Protein 5O2X (pdb70)

Solvent-accessible surface area: 9951 Å² total

B-factor: mean 9.15, std 6.27, range [3.49, 61.47]

Foldseek 3Di:
DAWQWKAKLQAIWGEDDLCPQVPDPDRDQGFWWDANPNVLFFDWLVCLLPLCLQAHHPTAFRQFAAEHEAFIKMKTADDDAPDDFAWKKWKWKFFQVDFSNDRDLQPTFIATAAMWTAPDKFLQGHTPSNLCNVQNNMAMGGRHQQDAWGKIKMKIKTKGCQQLQDQRGIGIDIIIGIYTYDHDHDDDDGGHGSSPFDHRPDDQRNDDRRDPPDDHDTTGDDNPPPHYNGDDDHDDHRDHYDGGHGD

Organism: Hypocrea jecorina (strain QM6a) (NCBI:txid431241)

CATH classification: 2.70.50.70

InterPro domains:
  IPR000254 Cellulose-binding domain [PF00734] (311-339)
  IPR000254 Cellulose-binding domain [PS00562] (315-342)
  IPR000254 Cellulose-binding domain [PS51164] (307-343)
  IPR000254 Cellulose-binding domain [SM00236] (310-343)
  IPR005103 Auxiliary Activity family 9, catalytic domain [PF03443] (22-235)
  IPR005103 Auxiliary Activity family 9, catalytic domain [cd21175] (22-245)
  IPR035971 Cellulose-binding domain superfamily [SSF57180] (309-343)
  IPR049892 Auxiliary Activity family 9 [PTHR33353] (6-343)

Radius of gyration: 16.75 Å; Cα contacts (8 Å, |Δi|>4): 744; chains: 1; bounding box: 37×44×50 Å

Nearest PDB structures (foldseek):
  5o2x-assembly1_A  TM=1.004E+00  e=9.593E-56  Trichoderma reesei QM6a
  7a8v-assembly1_A  TM=9.692E-01  e=2.858E-34  Talaromyces verruculosus
  6ha5-assembly2_B  TM=9.662E-01  e=4.152E-33  Aspergillus fumigatus Af293
  7vfc-assembly1_A  TM=9.671E-01  e=9.375E-33  compost metagenome
  7ntl-assembly1_A  TM=9.635E-01  e=9.285E-31  Malbranchea cinnamomea

Secondary structure (DSSP, 8-state):
-EEEEEEETTEEEE---TTTGGGSSSPPP-SBPB---TTS--B-GGGTTSTHHHHSTT-B--SSBEEEETT-EEEEEEESSSP-----EEEEEEE-SS-TTT--GGG-EEEEEEEE-EEE-STT-EEHHHHHHHTTSEEEEE--TTBPSEEEEEEEEEEE-TTTTSTT--EEEEEEEEEEEE-S--B----EEGGGS--TT-TTTS---SSSS-----SSSPBPTTS-SSPPP-----SEE--PBP-

Sequence (247 aa):
GHIINDIVINNGVWYQQAYDPTTFPYESNPPIVVGWTAADLDNGFVSSPDDAYQNNPPDIICHKKNATNAKKGHASSVVKKAGDTILFQWVPVPWPHPGPIVDYLANCNGDCETVDKTTLEEFFKIDGVGLLLSSGGDPGTWASDVLISSNNNTWVVVVKKIPDNNLAPPGNYVLRHEIIALHSAGQANGAQNYPQCFNIAVSSGGSSGSSLQPSGVLGTDLYHATDPGVLINIYTSPLNYIIPPGPTVVSGLPTSVAQGSSAATTATASATVP

Structure (mmCIF, N/CA/C/O backbone):
data_5O2X
#
_entry.id   5O2X
#
_cell.length_a   42.820
_cell.length_b   61.550
_cell.length_c   47.780
_cell.angle_alpha   90.00
_cell.angle_beta   112.03
_cell.angle_gamma   90.00
#
_symmetry.space_group_name_H-M   'P 1 21 1'
#
loop_
_entity.id
_entity.type
_entity.pdbx_description
1 polymer 'Glycoside hydrolase family 61'
2 non-polymer 2-acetamido-2-deoxy-beta-D-glucopyranose
3 non-polymer alpha-D-mannopyranose
4 non-polymer 'COPPER (II) ION'
5 non-polymer 'SULFATE ION'
6 water water
#
loop_
_atom_site.group_PDB
_atom_site.id
_atom_site.type_symbol
_atom_site.label_atom_id
_atom_site.label_alt_id
_atom_site.label_comp_id
_atom_site.label_asym_id
_atom_site.label_entity_id
_atom_site.label_seq_id
_atom_site.pdbx_PDB_ins_code
_atom_site.Cartn_x
_atom_site.Cartn_y
_atom_site.Cartn_z
_atom_site.occupancy
_atom_site.B_iso_or_equiv
_atom_site.auth_seq_id
_atom_site.auth_comp_id
_atom_site.auth_asym_id
_atom_site.auth_atom_id
_atom_site.pdbx_PDB_model_num
ATOM 12 N N . GLY A 1 2 ? 29.344 -46.185 41.950 1.00 4.50 2 GLY A N 1
ATOM 13 C CA . GLY A 1 2 ? 28.369 -46.399 43.010 1.00 4.60 2 GLY A CA 1
ATOM 14 C C . GLY A 1 2 ? 29.076 -46.544 44.327 1.00 4.19 2 GLY A C 1
ATOM 15 O O . GLY A 1 2 ? 30.312 -46.471 44.383 1.00 4.94 2 GLY A O 1
ATOM 16 N N . HIS A 1 3 ? 28.291 -46.765 45.368 1.00 4.36 3 HIS A N 1
ATOM 17 C CA . HIS A 1 3 ? 28.839 -47.083 46.684 1.00 4.34 3 HIS A CA 1
ATOM 18 C C . HIS A 1 3 ? 27.828 -47.947 47.411 1.00 4.44 3 HIS A C 1
ATOM 19 O O . HIS A 1 3 ? 26.671 -48.014 47.017 1.00 4.71 3 HIS A O 1
ATOM 26 N N . ILE A 1 4 ? 28.259 -48.577 48.498 1.00 4.81 4 ILE A N 1
ATOM 27 C CA A ILE A 1 4 ? 27.337 -49.332 49.325 0.73 4.78 4 ILE A CA 1
ATOM 28 C CA B ILE A 1 4 ? 27.378 -49.357 49.361 0.27 4.86 4 ILE A CA 1
ATOM 29 C C . ILE A 1 4 ? 26.619 -48.415 50.296 1.00 5.07 4 ILE A C 1
ATOM 30 O O . ILE A 1 4 ? 27.219 -47.613 51.014 1.00 6.37 4 ILE A O 1
ATOM 39 N N . ASN A 1 5 ? 25.300 -48.550 50.339 1.00 4.80 5 ASN A N 1
ATOM 40 C CA . ASN A 1 5 ? 24.436 -47.775 51.229 1.00 5.50 5 ASN A CA 1
ATOM 41 C C . ASN A 1 5 ? 24.271 -48.443 52.584 1.00 4.77 5 ASN A C 1
ATOM 42 O O . ASN A 1 5 ? 24.127 -47.754 53.620 1.00 4.75 5 ASN A O 1
ATOM 47 N N . ASP A 1 6 ? 24.154 -49.778 52.591 1.00 4.59 6 ASP A N 1
ATOM 48 C CA . ASP A 1 6 ? 23.847 -50.555 53.777 1.00 4.51 6 ASP A CA 1
ATOM 49 C C . ASP A 1 6 ? 24.290 -51.969 53.537 1.00 4.51 6 ASP A C 1
ATOM 50 O O . ASP A 1 6 ? 24.443 -52.409 52.387 1.00 4.53 6 ASP A O 1
ATOM 55 N N . ILE A 1 7 ? 24.469 -52.688 54.653 1.00 4.44 7 ILE A N 1
ATOM 56 C CA . ILE A 1 7 ? 24.616 -54.161 54.601 1.00 4.52 7 ILE A CA 1
ATOM 57 C C . ILE A 1 7 ? 23.544 -54.759 55.497 1.00 4.59 7 ILE A C 1
ATOM 58 O O . ILE A 1 7 ? 23.117 -54.119 56.464 1.00 5.59 7 ILE A O 1
ATOM 63 N N . VAL A 1 8 ? 23.094 -55.958 55.146 1.00 4.78 8 VAL A N 1
ATOM 64 C CA . VAL A 1 8 ? 22.008 -56.615 55.898 1.00 4.73 8 VAL A CA 1
ATOM 65 C C . VAL A 1 8 ? 22.493 -58.002 56.261 1.00 5.04 8 VAL A C 1
ATOM 66 O O . VAL A 1 8 ? 22.764 -58.824 55.372 1.00 5.06 8 VAL A O 1
ATOM 70 N N . ILE A 1 9 ? 22.635 -58.249 57.559 1.00 5.55 9 ILE A N 1
ATOM 71 C CA . ILE A 1 9 ? 23.293 -59.476 58.062 1.00 6.11 9 ILE A CA 1
ATOM 72 C C . ILE A 1 9 ? 22.211 -60.321 58.712 1.00 6.78 9 ILE A C 1
ATOM 73 O O . ILE A 1 9 ? 21.663 -59.928 59.768 1.00 6.61 9 ILE A O 1
ATOM 78 N N . ASN A 1 10 ? 21.823 -61.409 58.068 1.00 7.59 10 ASN A N 1
ATOM 79 C CA A ASN A 1 10 ? 20.663 -62.180 58.593 0.67 8.89 10 ASN A CA 1
ATOM 80 C CA B ASN A 1 10 ? 20.707 -62.221 58.535 0.33 9.07 10 ASN A CA 1
ATOM 81 C C . ASN A 1 10 ? 19.509 -61.340 58.961 1.00 8.81 10 ASN A C 1
ATOM 82 O O . ASN A 1 10 ? 18.903 -61.508 60.019 1.00 10.70 10 ASN A O 1
ATOM 91 N N . GLY A 1 11 ? 19.178 -60.410 58.070 1.00 7.87 11 GLY A N 1
ATOM 92 C CA . GLY A 1 11 ? 18.031 -59.581 58.295 1.00 7.78 11 GLY A CA 1
ATOM 93 C C . GLY A 1 11 ? 18.211 -58.296 59.094 1.00 6.84 11 GLY A C 1
ATOM 94 O O . GLY A 1 11 ? 17.267 -57.514 59.261 1.00 8.24 11 GLY A O 1
ATOM 95 N N . VAL A 1 12 ? 19.429 -58.078 59.610 1.00 6.30 12 VAL A N 1
ATOM 96 C CA . VAL A 1 12 ? 19.729 -56.920 60.448 1.00 6.09 12 VAL A CA 1
ATOM 97 C C . VAL A 1 12 ? 20.476 -55.890 59.597 1.00 5.28 12 VAL A C 1
ATOM 98 O O . VAL A 1 12 ? 21.577 -56.155 59.112 1.00 5.25 12 VAL A O 1
ATOM 102 N N . TRP A 1 13 ? 19.852 -54.745 59.415 1.00 5.43 13 TRP A N 1
ATOM 103 C CA . TRP A 1 13 ? 20.354 -53.677 58.577 1.00 5.23 13 TRP A CA 1
ATOM 104 C C . TRP A 1 13 ? 21.359 -52.802 59.369 1.00 5.13 13 TRP A C 1
ATOM 105 O O . TRP A 1 13 ? 21.046 -52.363 60.478 1.00 6.13 13 TRP A O 1
ATOM 116 N N . TYR A 1 14 ? 22.481 -52.528 58.725 1.00 4.78 14 TYR A N 1
ATOM 117 C CA . TYR A 1 14 ? 23.490 -51.578 59.209 1.00 4.96 14 TYR A CA 1
ATOM 118 C C . TYR A 1 14 ? 23.709 -50.500 58.174 1.00 5.22 14 TYR A C 1
ATOM 119 O O . TYR A 1 14 ? 23.937 -50.796 56.995 1.00 5.24 14 TYR A O 1
ATOM 128 N N . GLN A 1 15 ? 23.747 -49.255 58.635 1.00 5.35 15 GLN A N 1
ATOM 129 C CA A GLN A 1 15 ? 24.116 -48.145 57.781 0.73 5.44 15 GLN A CA 1
ATOM 130 C CA B GLN A 1 15 ? 24.117 -48.138 57.790 0.27 5.17 15 GLN A CA 1
ATOM 131 C C . GLN A 1 15 ? 25.572 -48.306 57.352 1.00 5.05 15 GLN A C 1
ATOM 132 O O . GLN A 1 15 ? 26.454 -48.492 58.184 1.00 6.04 15 GLN A O 1
ATOM 143 N N . ALA A 1 16 ? 25.836 -48.197 56.059 1.00 4.65 16 ALA A N 1
ATOM 144 C CA . ALA A 1 16 ? 27.208 -48.225 55.588 1.00 5.14 16 ALA A CA 1
ATOM 145 C C . ALA A 1 16 ? 27.814 -46.812 55.600 1.00 4.65 16 ALA A C 1
ATOM 146 O O . ALA A 1 16 ? 27.119 -45.836 55.871 1.00 5.29 16 ALA A O 1
ATOM 148 N N . TYR A 1 17 ? 29.101 -46.722 55.307 1.00 5.31 17 TYR A N 1
ATOM 149 C CA . TYR A 1 17 ? 29.666 -45.393 55.061 1.00 5.21 17 TYR A CA 1
ATOM 150 C C . TYR A 1 17 ? 29.103 -44.839 53.768 1.00 5.13 17 TYR A C 1
ATOM 151 O O . TYR A 1 17 ? 29.077 -45.547 52.770 1.00 7.59 17 TYR A O 1
ATOM 160 N N . ASP A 1 18 ? 28.657 -43.588 53.773 1.00 5.08 18 ASP A N 1
ATOM 161 C CA . ASP A 1 18 ? 28.116 -42.963 52.562 1.00 4.91 18 ASP A CA 1
ATOM 162 C C . ASP A 1 18 ? 29.048 -41.832 52.152 1.00 4.80 18 ASP A C 1
ATOM 163 O O . ASP A 1 18 ? 28.987 -40.739 52.721 1.00 5.07 18 ASP A O 1
ATOM 168 N N . PRO A 1 19 ? 29.932 -42.073 51.177 1.00 4.41 19 PRO A N 1
ATOM 169 C CA . PRO A 1 19 ? 30.899 -41.044 50.777 1.00 4.51 19 PRO A CA 1
ATOM 170 C C . PRO A 1 19 ? 30.249 -39.873 50.027 1.00 4.67 19 PRO A C 1
ATOM 171 O O . PRO A 1 19 ? 30.949 -38.888 49.757 1.00 5.79 19 PRO A O 1
ATOM 175 N N . THR A 1 20 ? 28.981 -40.004 49.662 1.00 4.50 20 THR A N 1
ATOM 176 C CA . THR A 1 20 ? 28.240 -38.932 49.003 1.00 4.82 20 THR A CA 1
ATOM 177 C C . THR A 1 20 ? 27.467 -38.079 49.970 1.00 5.07 20 THR A C 1
ATOM 178 O O . THR A 1 20 ? 26.788 -37.124 49.544 1.00 5.57 20 THR A O 1
ATOM 182 N N . THR A 1 21 ? 27.541 -38.398 51.264 1.00 5.12 21 THR A N 1
ATOM 183 C CA . THR A 1 21 ? 26.754 -37.701 52.285 1.00 5.81 21 THR A CA 1
ATOM 184 C C . THR A 1 21 ? 27.603 -37.362 53.480 1.00 5.47 21 THR A C 1
ATOM 185 O O . THR A 1 21 ? 27.671 -36.206 53.930 1.00 6.49 21 THR A O 1
ATOM 189 N N . PHE A 1 22 ? 28.241 -38.373 54.080 1.00 5.23 22 PHE A N 1
ATOM 190 C CA . PHE A 1 22 ? 28.962 -38.167 55.337 1.00 5.27 22 PHE A CA 1
ATOM 191 C C . PHE A 1 22 ? 30.066 -37.127 55.266 1.00 5.63 22 PHE A C 1
ATOM 192 O O . PHE A 1 22 ? 30.206 -36.379 56.256 1.00 6.84 22 PHE A O 1
ATOM 200 N N . PRO A 1 23 ? 30.823 -36.975 54.164 1.00 5.99 23 PRO A N 1
ATOM 201 C CA . PRO A 1 23 ? 31.879 -35.970 54.160 1.00 7.43 23 PRO A CA 1
ATOM 202 C C . PRO A 1 23 ? 31.321 -34.564 54.305 1.00 7.54 23 PRO A C 1
ATOM 203 O O . PRO A 1 23 ? 32.059 -33.641 54.687 1.00 9.88 23 PRO A O 1
ATOM 207 N N . TYR A 1 24 ? 30.048 -34.373 53.965 1.00 7.10 24 TYR A N 1
ATOM 208 C CA . TYR A 1 24 ? 29.422 -33.055 54.024 1.00 7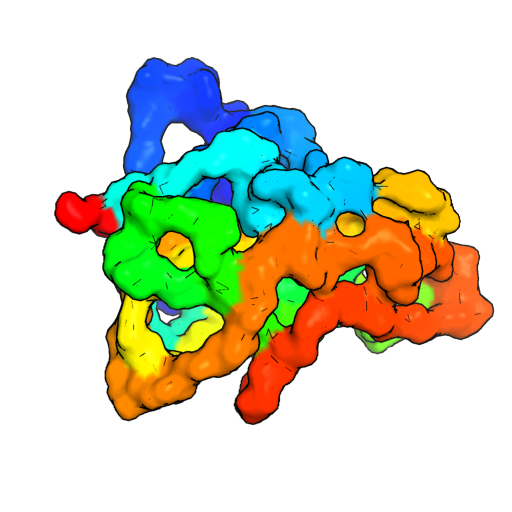.76 24 TYR A CA 1
ATOM 209 C C . TYR A 1 24 ? 28.860 -32.727 55.399 1.00 8.78 24 TYR A C 1
ATOM 210 O O . TYR A 1 24 ? 28.427 -31.595 55.645 1.00 10.29 24 TYR A O 1
ATOM 219 N N . GLU A 1 25 ? 28.774 -33.723 56.290 1.00 8.94 25 GLU A N 1
ATOM 220 C CA . GLU A 1 25 ? 28.198 -33.555 57.616 1.00 10.23 25 GLU A CA 1
ATOM 221 C C . GLU A 1 25 ? 29.230 -33.069 58.597 1.00 13.61 25 GLU A C 1
ATOM 222 O O . GLU A 1 25 ? 30.396 -33.395 58.474 1.00 15.01 25 GLU A O 1
ATOM 228 N N . SER A 1 26 ? 28.786 -32.297 59.591 1.00 17.23 26 SER A N 1
ATOM 229 C CA . SER A 1 26 ? 29.633 -31.884 60.698 1.00 19.76 26 SER A CA 1
ATOM 230 C C . SER A 1 26 ? 30.103 -33.052 61.563 1.00 20.46 26 SER A C 1
ATOM 231 O O . SER A 1 26 ? 31.259 -33.070 62.014 1.00 22.31 26 SER A O 1
ATOM 234 N N . ASN A 1 27 ? 29.196 -33.977 61.809 1.00 16.96 27 ASN A N 1
ATOM 235 C CA . ASN A 1 27 ? 29.431 -35.037 62.757 1.00 15.71 27 ASN A CA 1
ATOM 236 C C . ASN A 1 27 ? 28.852 -36.333 62.230 1.00 12.75 27 ASN A C 1
ATOM 237 O O . ASN A 1 27 ? 27.814 -36.804 62.690 1.00 14.84 27 ASN A O 1
ATOM 242 N N . PRO A 1 28 ? 29.513 -36.943 61.239 1.00 10.76 28 PRO A N 1
ATOM 243 C CA . PRO A 1 28 ? 28.953 -38.147 60.651 1.00 9.93 28 PRO A CA 1
ATOM 244 C C . PRO A 1 28 ? 28.927 -39.282 61.694 1.00 8.86 28 PRO A C 1
ATOM 245 O O . PRO A 1 28 ? 29.767 -39.326 62.601 1.00 10.05 28 PRO A O 1
ATOM 249 N N . PRO A 1 29 ? 28.007 -40.215 61.541 1.00 8.62 29 PRO A N 1
ATOM 250 C CA . PRO A 1 29 ? 27.890 -41.299 62.514 1.00 8.66 29 PRO A CA 1
ATOM 251 C C . PRO A 1 29 ? 29.019 -42.307 62.412 1.00 6.77 29 PRO A C 1
ATOM 252 O O . PRO A 1 29 ? 29.614 -42.500 61.365 1.00 7.90 29 PRO A O 1
ATOM 256 N N . ILE A 1 30 ? 29.220 -43.022 63.524 1.00 6.13 30 ILE A N 1
ATOM 257 C CA . ILE A 1 30 ? 30.089 -44.192 63.551 1.00 5.98 30 ILE A CA 1
ATOM 258 C C . ILE A 1 30 ? 29.333 -45.339 62.894 1.00 5.35 30 ILE A C 1
ATOM 259 O O . ILE A 1 30 ? 28.219 -45.693 63.323 1.00 6.20 30 ILE A O 1
ATOM 264 N N . VAL A 1 31 ? 29.968 -45.945 61.892 1.00 5.29 31 VAL A N 1
ATOM 265 C CA . VAL A 1 31 ? 29.339 -47.006 61.098 1.00 4.96 31 VAL A CA 1
ATOM 266 C C . VAL A 1 31 ? 30.332 -48.135 60.884 1.00 5.10 31 VAL A C 1
ATOM 267 O O . VAL A 1 31 ? 31.521 -48.014 61.207 1.00 5.99 31 VAL A O 1
ATOM 271 N N . VAL A 1 32 ? 29.821 -49.253 60.331 1.00 5.12 32 VAL A N 1
ATOM 272 C CA . VAL A 1 32 ? 30.658 -50.428 60.104 1.00 5.21 32 VAL A CA 1
ATOM 273 C C . VAL A 1 32 ? 31.471 -50.339 58.848 1.00 4.49 32 VAL A C 1
ATOM 274 O O . VAL A 1 32 ? 32.411 -51.113 58.672 1.00 4.63 32 VAL A O 1
ATOM 278 N N . GLY A 1 33 ? 31.135 -49.413 57.931 1.00 4.69 33 GLY A N 1
ATOM 279 C CA . GLY A 1 33 ? 31.898 -49.203 56.714 1.00 4.37 33 GLY A CA 1
ATOM 280 C C . GLY A 1 33 ? 33.022 -48.222 56.924 1.00 3.89 33 GLY A C 1
ATOM 281 O O . GLY A 1 33 ? 32.864 -47.229 57.648 1.00 4.65 33 GLY A O 1
ATOM 282 N N . TRP A 1 34 ? 34.178 -48.491 56.301 1.00 4.05 34 TRP A N 1
ATOM 283 C CA . TRP A 1 34 ? 35.327 -47.591 56.435 1.00 4.04 34 TRP A CA 1
ATOM 284 C C . TRP A 1 34 ? 35.038 -46.220 55.820 1.00 4.22 34 TRP A C 1
ATOM 285 O O . TRP A 1 34 ? 34.283 -46.068 54.866 1.00 4.46 34 TRP A O 1
ATOM 296 N N . THR A 1 35 ? 35.677 -45.208 56.405 1.00 4.42 35 THR A N 1
ATOM 297 C CA . THR A 1 35 ? 35.631 -43.872 55.812 1.00 4.50 35 THR A CA 1
ATOM 298 C C . THR A 1 35 ? 36.538 -43.836 54.595 1.00 4.81 35 THR A C 1
ATOM 299 O O . THR A 1 35 ? 37.658 -44.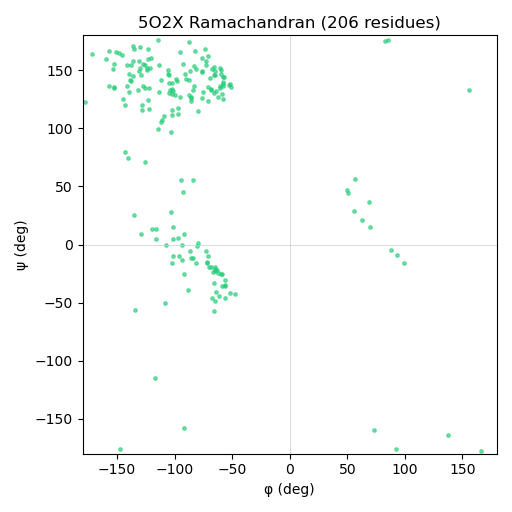318 54.684 1.00 6.11 35 THR A O 1
ATOM 303 N N . ALA A 1 36 ? 36.064 -43.333 53.471 1.00 4.95 36 ALA A N 1
ATOM 304 C CA . ALA A 1 36 ? 36.877 -43.271 52.264 1.00 4.88 36 ALA A CA 1
ATOM 305 C C . ALA A 1 36 ? 36.479 -42.045 51.451 1.00 4.91 36 ALA A C 1
ATOM 306 O O . ALA A 1 36 ? 35.423 -41.441 51.654 1.00 6.64 36 ALA A O 1
ATOM 308 N N . ALA A 1 37 ? 37.347 -41.706 50.501 1.00 4.78 37 ALA A N 1
ATOM 309 C CA . ALA A 1 37 ? 37.261 -40.444 49.774 1.00 5.00 37 ALA A CA 1
ATOM 310 C C . ALA A 1 37 ? 36.689 -40.603 48.357 1.00 4.90 37 ALA A C 1
ATOM 311 O O . ALA A 1 37 ? 36.947 -39.754 47.496 1.00 6.13 37 ALA A O 1
ATOM 313 N N . ASP A 1 38 ? 35.853 -41.625 48.151 1.00 4.66 38 ASP A N 1
ATOM 314 C CA . ASP A 1 38 ? 35.141 -41.819 46.889 1.00 4.68 38 ASP A CA 1
ATOM 315 C C . ASP A 1 38 ? 33.863 -41.004 46.803 1.00 4.68 38 ASP A C 1
ATOM 316 O O . ASP A 1 38 ? 32.775 -41.543 46.572 1.00 4.67 38 ASP A O 1
ATOM 321 N N . LEU A 1 39 ? 33.998 -39.667 46.990 1.00 5.13 39 LEU A N 1
ATOM 322 C CA . LEU A 1 39 ? 32.877 -38.738 46.972 1.00 5.27 39 LEU A CA 1
ATOM 323 C C . LEU A 1 39 ? 32.156 -38.709 45.608 1.00 5.00 39 LEU A C 1
ATOM 324 O O . LEU A 1 39 ? 30.995 -38.353 45.531 1.00 5.63 39 LEU A O 1
ATOM 329 N N . ASP A 1 40 ? 32.916 -39.088 44.580 1.00 4.84 40 ASP A N 1
ATOM 330 C CA . ASP A 1 40 ? 32.418 -39.142 43.216 1.00 5.39 40 ASP A CA 1
ATOM 331 C C . ASP A 1 40 ? 31.849 -40.505 42.839 1.00 4.73 40 ASP A C 1
ATOM 332 O O . ASP A 1 40 ? 31.562 -40.718 41.664 1.00 5.44 40 ASP A O 1
ATOM 337 N N . ASN A 1 41 ? 31.698 -41.414 43.805 1.00 4.55 41 ASN A N 1
ATOM 338 C CA . ASN A 1 41 ? 31.249 -42.792 43.529 1.00 4.83 41 ASN A CA 1
ATOM 339 C C . ASN A 1 41 ? 32.245 -43.554 42.638 1.00 4.67 41 ASN A C 1
ATOM 340 O O . ASN A 1 41 ? 31.880 -44.594 42.049 1.00 5.03 41 ASN A O 1
ATOM 345 N N . GLY A 1 42 ? 33.492 -43.103 42.598 1.00 4.74 42 GLY A N 1
ATOM 346 C CA . GLY A 1 42 ? 34.453 -43.651 41.659 1.00 4.91 42 GLY A CA 1
ATOM 347 C C . GLY A 1 42 ? 35.283 -44.817 42.176 1.00 4.26 42 GLY A C 1
ATOM 348 O O . GLY A 1 42 ? 34.864 -45.576 43.070 1.00 4.25 42 GLY A O 1
ATOM 349 N N . PHE A 1 43 ? 36.427 -44.990 41.521 1.00 4.73 43 PHE A N 1
ATOM 350 C CA . PHE A 1 43 ? 37.173 -46.225 41.519 1.00 4.60 43 PHE A CA 1
ATOM 351 C C . PHE A 1 43 ? 38.647 -45.992 41.860 1.00 4.54 43 PHE A C 1
ATOM 352 O O . PHE A 1 43 ? 39.153 -44.884 41.869 1.00 5.52 43 PHE A O 1
ATOM 360 N N . VAL A 1 44 ? 39.319 -47.122 42.082 1.00 4.27 44 VAL A N 1
ATOM 361 C CA . VAL A 1 44 ? 40.775 -47.218 42.153 1.00 4.46 44 VAL A CA 1
ATOM 362 C C . VAL A 1 44 ? 41.261 -47.878 40.880 1.00 4.45 44 VAL A C 1
ATOM 363 O O . VAL A 1 44 ? 40.707 -48.904 40.455 1.00 5.29 44 VAL A O 1
ATOM 367 N N A SER A 1 45 ? 42.264 -47.287 40.233 0.95 4.68 45 SER A N 1
ATOM 368 N N B SER A 1 45 ? 42.274 -47.283 40.250 0.05 4.31 45 SER A N 1
ATOM 369 C CA A SER A 1 45 ? 42.771 -47.784 38.972 0.95 4.97 45 SER A CA 1
ATOM 370 C CA B SER A 1 45 ? 42.784 -47.748 38.962 0.05 4.46 45 SER A CA 1
ATOM 371 C C A SER A 1 45 ? 43.988 -48.670 39.176 0.95 4.57 45 SER A C 1
ATOM 372 C C B SER A 1 45 ? 43.990 -48.661 39.170 0.05 4.57 45 SER A C 1
ATOM 373 O O A SER A 1 45 ? 44.632 -48.657 40.233 0.95 4.73 45 SER A O 1
ATOM 374 O O B SER A 1 45 ? 44.564 -48.678 40.262 0.05 4.62 45 SER A O 1
ATOM 379 N N . PRO A 1 46 ? 44.402 -49.406 38.120 1.00 4.70 46 PRO A N 1
ATOM 380 C CA . PRO A 1 46 ? 45.589 -50.259 38.222 1.00 4.89 46 PRO A CA 1
ATOM 381 C C . PRO A 1 46 ? 46.869 -49.530 38.618 1.00 5.25 46 PRO A C 1
ATOM 382 O O . PRO A 1 46 ? 47.728 -50.137 39.256 1.00 5.45 46 PRO A O 1
ATOM 386 N N . ASP A 1 47 ? 46.997 -48.255 38.265 1.00 5.57 47 ASP A N 1
ATOM 387 C CA A ASP A 1 47 ? 48.158 -47.491 38.667 0.75 6.14 47 ASP A CA 1
ATOM 388 C CA B ASP A 1 47 ? 48.097 -47.379 38.673 0.25 6.09 47 ASP A CA 1
ATOM 389 C C . ASP A 1 47 ? 48.192 -47.204 40.178 1.00 5.86 47 ASP A C 1
ATOM 390 O O . ASP A 1 47 ? 49.186 -46.664 40.647 1.00 7.32 47 ASP A O 1
ATOM 399 N N . ALA A 1 48 ? 47.182 -47.655 40.914 1.00 5.27 48 ALA A N 1
ATOM 400 C CA . ALA A 1 48 ? 47.158 -47.600 42.356 1.00 5.25 48 ALA A CA 1
ATOM 401 C C . ALA A 1 48 ? 47.043 -48.973 43.000 1.00 5.03 48 ALA A C 1
ATOM 402 O O . ALA A 1 48 ? 46.849 -49.066 44.216 1.00 5.43 48 ALA A O 1
ATOM 404 N N . TYR A 1 49 ? 47.248 -50.032 42.231 1.00 4.88 49 TYR A N 1
ATOM 405 C CA . TYR A 1 49 ? 47.162 -51.372 42.815 1.00 4.77 49 TYR A CA 1
ATOM 406 C C . TYR A 1 49 ? 48.267 -51.662 43.831 1.00 4.71 49 TYR A C 1
ATOM 407 O O . TYR A 1 49 ? 48.105 -52.545 44.671 1.00 5.03 49 TYR A O 1
ATOM 416 N N . GLN A 1 50 ? 49.404 -50.952 43.721 1.00 4.89 50 GLN A N 1
ATOM 417 C CA . GLN A 1 50 ? 50.490 -51.103 44.659 1.00 5.21 50 GLN A CA 1
ATOM 418 C C . GLN A 1 50 ? 50.532 -49.965 45.685 1.00 5.64 50 GLN A C 1
ATOM 419 O O . GLN A 1 50 ? 51.520 -49.797 46.371 1.00 7.35 50 GLN A O 1
ATOM 425 N N . ASN A 1 51 ? 49.428 -49.209 45.777 1.00 5.45 51 ASN A N 1
ATOM 426 C CA A ASN A 1 51 ? 49.243 -48.057 46.655 0.70 6.15 51 ASN A CA 1
ATOM 427 C CA B ASN A 1 51 ? 49.373 -48.126 46.726 0.30 5.65 51 ASN A CA 1
ATOM 428 C C . ASN A 1 51 ? 48.223 -48.431 47.709 1.00 5.48 51 ASN A C 1
ATOM 429 O O . ASN A 1 51 ? 47.310 -49.212 47.427 1.00 5.16 51 ASN A O 1
ATOM 438 N N . PRO A 1 52 ? 48.268 -47.818 48.904 1.00 6.03 52 PRO A N 1
ATOM 439 C CA A PRO A 1 52 ? 47.294 -48.119 49.937 0.54 5.86 52 PRO A CA 1
ATOM 440 C CA B PRO A 1 52 ? 47.284 -48.213 49.894 0.46 5.79 52 PRO A CA 1
ATOM 441 C C . PRO A 1 52 ? 45.844 -47.931 49.536 1.00 5.00 52 PRO A C 1
ATOM 442 O O . PRO A 1 52 ? 44.962 -48.542 50.161 1.00 4.86 52 PRO A O 1
ATOM 449 N N . ASP A 1 53 ? 45.566 -47.099 48.560 1.00 4.91 53 ASP A N 1
ATOM 450 C CA . ASP A 1 53 ? 44.167 -46.885 48.132 1.00 4.68 53 ASP A CA 1
ATOM 451 C C . ASP A 1 53 ? 43.457 -48.162 47.722 1.00 4.34 53 ASP A C 1
ATOM 452 O O . ASP A 1 53 ? 42.237 -48.234 47.824 1.00 4.41 53 ASP A O 1
ATOM 457 N N . ILE A 1 54 ? 44.176 -49.159 47.185 1.00 4.41 54 ILE A N 1
ATOM 458 C CA . ILE A 1 54 ? 43.466 -50.382 46.744 1.00 4.26 54 ILE A CA 1
ATOM 459 C C . ILE A 1 54 ? 42.912 -51.167 47.919 1.00 4.24 54 ILE A C 1
ATOM 460 O O . ILE A 1 54 ? 42.005 -51.997 47.724 1.00 4.65 54 ILE A O 1
ATOM 465 N N . ILE A 1 55 ? 43.420 -50.946 49.135 1.00 4.15 55 ILE A N 1
ATOM 466 C CA . ILE A 1 55 ? 43.037 -51.814 50.248 1.00 4.46 55 ILE A CA 1
ATOM 467 C C . ILE A 1 55 ? 41.569 -51.654 50.580 1.00 4.30 55 ILE A C 1
ATOM 468 O O . ILE A 1 55 ? 40.785 -52.604 50.566 1.00 4.37 55 ILE A O 1
ATOM 473 N N . CYS A 1 56 ? 41.156 -50.418 50.888 1.00 4.20 56 CYS A N 1
ATOM 474 C CA . CYS A 1 56 ? 39.798 -50.071 51.301 1.00 4.15 56 CYS A CA 1
ATOM 475 C C . CYS A 1 56 ? 39.285 -48.803 50.595 1.00 3.84 56 CYS A C 1
ATOM 476 O O . CYS A 1 56 ? 38.379 -48.129 51.096 1.00 4.15 56 CYS A O 1
ATOM 479 N N . HIS A 1 57 ? 39.826 -48.512 49.414 1.00 3.95 57 HIS A N 1
ATOM 480 C CA . HIS A 1 57 ? 39.429 -47.345 48.608 1.00 3.94 57 HIS A CA 1
ATOM 481 C C . HIS A 1 57 ? 40.220 -46.105 49.079 1.00 4.05 57 HIS A C 1
ATOM 482 O O . HIS A 1 57 ? 41.021 -46.135 50.017 1.00 4.22 57 HIS A O 1
ATOM 489 N N . LYS A 1 58 ? 39.997 -44.986 48.362 1.00 4.45 58 LYS A N 1
ATOM 490 C CA A LYS A 1 58 ? 40.880 -43.836 48.480 0.74 4.78 58 LYS A CA 1
ATOM 491 C CA B LYS A 1 58 ? 40.852 -43.811 48.471 0.26 4.69 58 LYS A CA 1
ATOM 492 C C . LYS A 1 58 ? 40.939 -43.272 49.892 1.00 4.61 58 LYS A C 1
ATOM 493 O O . LYS A 1 58 ? 39.942 -42.967 50.531 1.00 5.06 58 LYS A O 1
ATOM 504 N N . ASN A 1 59 ? 42.180 -43.114 50.371 1.00 4.69 59 ASN A N 1
ATOM 505 C CA . ASN A 1 59 ? 42.460 -42.466 51.644 1.00 5.01 59 ASN A CA 1
ATOM 506 C C . ASN A 1 59 ? 41.720 -43.126 52.784 1.00 4.96 59 ASN A C 1
ATOM 507 O O . ASN A 1 59 ? 41.474 -42.498 53.799 1.00 5.79 59 ASN A O 1
ATOM 512 N N . ALA A 1 60 ? 41.419 -44.441 52.694 1.00 4.88 60 ALA A N 1
ATOM 513 C CA . ALA A 1 60 ? 40.465 -44.977 53.650 1.00 4.56 60 ALA A CA 1
ATOM 514 C C . ALA A 1 60 ? 41.048 -45.011 55.063 1.00 4.56 60 ALA A C 1
ATOM 515 O O . ALA A 1 60 ? 42.217 -45.338 55.260 1.00 5.16 60 ALA A O 1
ATOM 517 N N . THR A 1 61 ? 40.172 -44.742 56.016 1.00 4.61 61 THR A N 1
ATOM 518 C CA . THR A 1 61 ? 40.499 -44.850 57.431 1.00 4.88 61 THR A CA 1
ATOM 519 C C . THR A 1 61 ? 39.458 -45.720 58.106 1.00 4.73 61 THR A C 1
ATOM 520 O O . THR A 1 61 ? 38.303 -45.840 57.667 1.00 4.88 61 THR A O 1
ATOM 524 N N . ASN A 1 62 ? 39.872 -46.318 59.205 1.00 4.89 62 ASN A N 1
ATOM 525 C CA . ASN A 1 62 ? 39.124 -47.400 59.814 1.00 5.07 62 ASN A CA 1
ATOM 526 C C . ASN A 1 62 ? 37.708 -46.974 60.177 1.00 4.81 62 ASN A C 1
ATOM 527 O O . ASN A 1 62 ? 37.488 -45.937 60.810 1.00 5.75 62 ASN A O 1
ATOM 532 N N . ALA A 1 63 ? 36.738 -47.848 59.911 1.00 4.93 63 ALA A N 1
ATOM 533 C CA . ALA A 1 63 ? 35.444 -47.744 60.558 1.00 4.95 63 ALA A CA 1
ATOM 534 C C . ALA A 1 63 ? 35.649 -47.818 62.066 1.00 4.90 63 ALA A C 1
ATOM 535 O O . ALA A 1 63 ? 36.505 -48.572 62.545 1.00 5.23 63 ALA A O 1
ATOM 537 N N . LYS A 1 64 ? 34.840 -47.064 62.816 1.00 4.98 64 LYS A N 1
ATOM 538 C CA A LYS A 1 64 ? 35.073 -46.962 64.256 0.47 5.25 64 LYS A CA 1
ATOM 539 C CA B LYS A 1 64 ? 35.037 -46.916 64.263 0.53 5.41 64 LYS A CA 1
ATOM 540 C C . LYS A 1 64 ? 34.104 -47.797 65.082 1.00 5.34 64 LYS A C 1
ATOM 541 O O . LYS A 1 64 ? 34.083 -47.718 66.313 1.00 5.90 64 LYS A O 1
ATOM 552 N N . GLY A 1 65 ? 33.346 -48.654 64.413 1.00 5.15 65 GLY A N 1
ATOM 553 C CA . GLY A 1 65 ? 32.616 -49.721 65.081 1.00 5.32 65 GLY A CA 1
ATOM 554 C C . GLY A 1 65 ? 32.525 -50.937 64.164 1.00 4.83 65 GLY A C 1
ATOM 555 O O . GLY A 1 65 ? 33.087 -50.954 63.073 1.00 5.10 65 GLY A O 1
ATOM 556 N N . HIS A 1 66 ? 31.789 -51.954 64.642 1.00 5.10 66 HIS A N 1
ATOM 557 C CA . HIS A 1 66 ? 31.736 -53.220 63.935 1.00 5.17 66 HIS A CA 1
ATOM 558 C C . HIS A 1 66 ? 30.369 -53.871 64.056 1.00 4.94 66 HIS A C 1
ATOM 559 O O . HIS A 1 66 ? 29.565 -53.528 64.940 1.00 5.52 66 HIS A O 1
ATOM 566 N N . ALA A 1 67 ? 30.124 -54.829 63.166 1.00 5.07 67 ALA A N 1
ATOM 567 C CA . ALA A 1 67 ? 28.945 -55.659 63.228 1.00 5.30 67 ALA A CA 1
ATOM 568 C C . ALA A 1 67 ? 29.299 -57.029 63.774 1.00 5.34 67 ALA A C 1
ATOM 569 O O . ALA A 1 67 ? 30.196 -57.690 63.256 1.00 6.16 67 ALA A O 1
ATOM 571 N N A SER A 1 68 ? 28.581 -57.483 64.788 0.76 6.42 68 SER A N 1
ATOM 572 N N B SER A 1 68 ? 28.521 -57.449 64.765 0.24 6.42 68 SER A N 1
ATOM 573 C CA A SER A 1 68 ? 28.851 -58.807 65.365 0.76 7.40 68 SER A CA 1
ATOM 574 C CA B SER A 1 68 ? 28.493 -58.818 65.248 0.24 7.59 68 SER A CA 1
ATOM 575 C C A SER A 1 68 ? 28.021 -59.833 64.594 0.76 7.66 68 SER A C 1
ATOM 576 C C B SER A 1 68 ? 27.944 -59.791 64.218 0.24 7.01 68 SER A C 1
ATOM 577 O O A SER A 1 68 ? 26.827 -59.691 64.530 0.76 8.63 68 SER A O 1
ATOM 578 O O B SER A 1 68 ? 26.877 -59.566 63.585 0.24 6.38 68 SER A O 1
ATOM 583 N N . VAL A 1 69 ? 28.676 -60.885 64.071 1.00 7.17 69 VAL A N 1
ATOM 584 C CA A VAL A 1 69 ? 28.070 -61.914 63.275 0.75 8.11 69 VAL A CA 1
ATOM 585 C CA B VAL A 1 69 ? 28.299 -61.891 63.070 0.25 8.02 69 VAL A CA 1
ATOM 586 C C . VAL A 1 69 ? 28.523 -63.282 63.736 1.00 8.84 69 VAL A C 1
ATOM 587 O O . VAL A 1 69 ? 29.533 -63.444 64.455 1.00 9.33 69 VAL A O 1
ATOM 594 N N A LYS A 1 70 ? 27.726 -64.268 63.343 0.67 9.48 70 LYS A N 1
ATOM 595 N N B LYS A 1 70 ? 27.671 -64.271 63.439 0.33 9.54 70 LYS A N 1
ATOM 596 C CA A LYS A 1 70 ? 28.052 -65.667 63.594 0.67 10.42 70 LYS A CA 1
ATOM 597 C CA B LYS A 1 70 ? 28.035 -65.694 63.658 0.33 10.77 70 LYS A CA 1
ATOM 598 C C A LYS A 1 70 ? 28.589 -66.289 62.323 0.67 9.61 70 LYS A C 1
ATOM 599 C C B LYS A 1 70 ? 28.578 -66.287 62.345 0.33 9.78 70 LYS A C 1
ATOM 600 O O A LYS A 1 70 ? 28.075 -66.036 61.219 0.67 9.96 70 LYS A O 1
ATOM 601 O O B LYS A 1 70 ? 28.088 -65.976 61.249 0.33 10.51 70 LYS A O 1
ATOM 612 N N . ALA A 1 71 ? 29.608 -67.121 62.441 1.00 9.32 71 ALA A N 1
ATOM 613 C CA . ALA A 1 71 ? 30.057 -67.893 61.329 1.00 8.67 71 ALA A CA 1
ATOM 614 C C . ALA A 1 71 ? 28.855 -68.628 60.729 1.00 8.35 71 ALA A C 1
ATOM 615 O O . ALA A 1 71 ? 28.019 -69.153 61.448 1.00 9.04 71 ALA A O 1
ATOM 617 N N . GLY A 1 72 ? 28.744 -68.589 59.398 1.00 8.38 72 GLY A N 1
ATOM 618 C CA . GLY A 1 72 ? 27.611 -69.143 58.680 1.00 8.50 72 GLY A CA 1
ATOM 619 C C . GLY A 1 72 ? 26.564 -68.102 58.275 1.00 8.63 72 GLY A C 1
ATOM 620 O O . GLY A 1 72 ? 25.748 -68.388 57.433 1.00 9.71 72 GLY A O 1
ATOM 621 N N . ASP A 1 73 ? 26.612 -66.917 58.876 1.00 9.00 73 ASP A N 1
ATOM 622 C CA . ASP A 1 73 ? 25.654 -65.863 58.534 1.00 8.68 73 ASP A CA 1
ATOM 623 C C . ASP A 1 73 ? 25.893 -65.368 57.108 1.00 7.44 73 ASP A C 1
ATOM 624 O O . ASP A 1 73 ? 27.025 -65.407 56.600 1.00 7.75 73 ASP A O 1
ATOM 629 N N . THR A 1 74 ? 24.813 -64.903 56.472 1.00 8.13 74 THR A N 1
ATOM 630 C CA . THR A 1 74 ? 24.964 -64.290 55.174 1.00 7.53 74 THR A CA 1
ATOM 631 C C . THR A 1 74 ? 24.836 -62.771 55.312 1.00 7.01 74 THR A C 1
ATOM 632 O O . THR A 1 74 ? 24.137 -62.237 56.162 1.00 10.42 74 THR A O 1
ATOM 636 N N . ILE A 1 75 ? 25.602 -62.097 54.465 1.00 5.69 75 ILE A N 1
ATOM 637 C CA . ILE A 1 75 ? 25.661 -60.629 54.443 1.00 5.25 75 ILE A CA 1
ATOM 638 C C . ILE A 1 75 ? 25.283 -60.182 53.035 1.00 4.84 75 ILE A C 1
ATOM 639 O O . ILE A 1 75 ? 25.878 -60.616 52.046 1.00 5.44 75 ILE A O 1
ATOM 644 N N . LEU A 1 76 ? 24.280 -59.325 52.979 1.00 4.62 76 LEU A N 1
ATOM 645 C CA . LEU A 1 76 ? 23.808 -58.692 51.752 1.00 4.76 76 LEU A CA 1
ATOM 646 C C . LEU A 1 76 ? 24.393 -57.299 51.670 1.00 4.48 76 LEU A C 1
ATOM 647 O O . LEU A 1 76 ? 24.297 -56.506 52.621 1.00 5.32 76 LEU A O 1
ATOM 652 N N . PHE A 1 77 ? 25.004 -56.991 50.524 1.00 4.37 77 PHE A N 1
ATOM 653 C CA . PHE A 1 77 ? 25.546 -55.670 50.223 1.00 4.20 77 PHE A CA 1
ATOM 654 C C . PHE A 1 77 ? 24.576 -54.949 49.293 1.00 4.29 77 PHE A C 1
ATOM 655 O O . PHE A 1 77 ? 24.195 -55.502 48.268 1.00 4.91 77 PHE A O 1
ATOM 663 N N . GLN A 1 78 ? 24.207 -53.711 49.641 1.00 4.19 78 GLN A N 1
ATOM 664 C CA . GLN A 1 78 ? 23.288 -52.895 48.830 1.00 3.85 78 GLN A CA 1
ATOM 665 C C . GLN A 1 78 ? 24.042 -51.751 48.179 1.00 4.08 78 GLN A C 1
ATOM 666 O O . GLN A 1 78 ? 24.466 -50.816 48.873 1.00 4.56 78 GLN A O 1
ATOM 672 N N . TRP A 1 79 ? 24.198 -51.808 46.857 1.00 3.85 79 TRP A N 1
ATOM 673 C CA . TRP A 1 79 ? 24.845 -50.746 46.075 1.00 3.93 79 TRP A CA 1
ATOM 674 C C . TRP A 1 79 ? 23.801 -49.731 45.598 1.00 4.04 79 TRP A C 1
ATOM 675 O O . TRP A 1 79 ? 22.674 -50.113 45.237 1.00 4.53 79 TRP A O 1
ATOM 686 N N . VAL A 1 80 ? 24.233 -48.496 45.521 1.00 4.49 80 VAL A N 1
ATOM 687 C CA . VAL A 1 80 ? 23.460 -47.411 44.927 1.00 4.69 80 VAL A CA 1
ATOM 688 C C . VAL A 1 80 ? 24.383 -46.542 44.078 1.00 4.73 80 VAL A C 1
ATOM 689 O O . VAL A 1 80 ? 25.586 -46.470 44.341 1.00 5.24 80 VAL A O 1
ATOM 693 N N . PRO A 1 81 ? 23.851 -45.843 43.063 1.00 5.48 81 PRO A N 1
ATOM 694 C CA . PRO A 1 81 ? 22.466 -45.839 42.641 1.00 5.65 81 PRO A CA 1
ATOM 695 C C . PRO A 1 81 ? 22.081 -47.102 41.849 1.00 5.36 81 PRO A C 1
ATOM 696 O O . PRO A 1 81 ? 22.913 -47.807 41.298 1.00 5.94 81 PRO A O 1
ATOM 700 N N . VAL A 1 82 ? 20.784 -47.353 41.792 1.00 6.30 82 VAL A N 1
ATOM 701 C CA . VAL A 1 82 ? 20.229 -48.436 41.014 1.00 6.02 82 VAL A CA 1
ATOM 702 C C . VAL A 1 82 ? 20.012 -47.954 39.579 1.00 6.82 82 VAL A C 1
ATOM 703 O O . VAL A 1 82 ? 19.326 -46.923 39.397 1.00 9.69 82 VAL A O 1
ATOM 707 N N . PRO A 1 83 ? 20.524 -48.631 38.550 1.00 6.61 83 PRO A N 1
ATOM 708 C CA . PRO A 1 83 ? 21.309 -49.824 38.552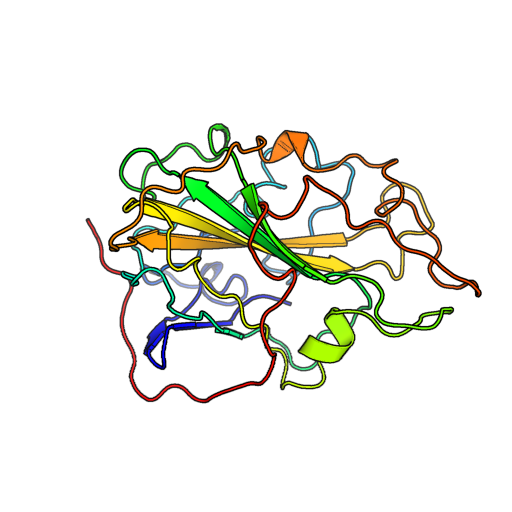 1.00 5.90 83 PRO A CA 1
ATOM 709 C C . PRO A 1 83 ? 22.803 -49.523 38.557 1.00 5.22 83 PRO A C 1
ATOM 710 O O . PRO A 1 83 ? 23.290 -48.550 37.998 1.00 5.93 83 PRO A O 1
ATOM 714 N N . TRP A 1 84 ? 23.578 -50.493 39.060 1.00 4.72 84 TRP A N 1
ATOM 715 C CA . TRP A 1 84 ? 25.015 -50.508 38.824 1.00 4.71 84 TRP A CA 1
ATOM 716 C C . TRP A 1 84 ? 25.239 -50.532 37.301 1.00 4.82 84 TRP A C 1
ATOM 717 O O . TRP A 1 84 ? 24.572 -51.276 36.603 1.00 5.55 84 TRP A O 1
ATOM 728 N N . PRO A 1 85 ? 26.182 -49.725 36.785 1.00 5.34 85 PRO A N 1
ATOM 729 C CA . PRO A 1 85 ? 26.231 -49.498 35.335 1.00 6.09 85 PRO A CA 1
ATOM 730 C C . PRO A 1 85 ? 27.187 -50.354 34.532 1.00 6.72 85 PRO A C 1
ATOM 731 O O . PRO A 1 85 ? 27.172 -50.208 33.319 1.00 10.59 85 PRO A O 1
ATOM 735 N N . HIS A 1 86 ? 28.074 -51.131 35.132 1.00 5.48 86 HIS A N 1
ATOM 736 C CA . HIS A 1 86 ? 29.195 -51.703 34.399 1.00 5.46 86 HIS A CA 1
ATOM 737 C C . HIS A 1 86 ? 29.288 -53.241 34.478 1.00 5.05 86 HIS A C 1
ATOM 738 O O . HIS A 1 86 ? 28.949 -53.826 35.483 1.00 5.65 86 HIS A O 1
ATOM 745 N N . PRO A 1 87 ? 29.855 -53.864 33.441 1.00 4.96 87 PRO A N 1
ATOM 746 C CA . PRO A 1 87 ? 30.114 -55.310 33.455 1.00 5.04 87 PRO A CA 1
ATOM 747 C C . PRO A 1 87 ? 31.430 -55.649 34.178 1.00 4.70 87 PRO A C 1
ATOM 748 O O . PRO A 1 87 ? 32.451 -55.013 33.943 1.00 5.46 87 PRO A O 1
ATOM 752 N N . GLY A 1 88 ? 31.369 -56.683 35.011 1.00 4.54 88 GLY A N 1
ATOM 753 C CA . GLY A 1 88 ? 32.574 -57.236 35.567 1.00 4.48 88 GLY A CA 1
ATOM 754 C C . GLY A 1 88 ? 32.324 -58.169 36.731 1.00 4.32 88 GLY A C 1
ATOM 755 O O . GLY A 1 88 ? 31.182 -58.444 37.115 1.00 4.61 88 GLY A O 1
ATOM 756 N N . PRO A 1 89 ? 33.423 -58.675 37.311 1.00 4.32 89 PRO A N 1
ATOM 757 C CA . PRO A 1 89 ? 33.354 -59.654 38.395 1.00 4.30 89 PRO A CA 1
ATOM 758 C C . PRO A 1 89 ? 33.121 -59.007 39.753 1.00 4.04 89 PRO A C 1
ATOM 759 O O . PRO A 1 89 ? 33.281 -57.795 39.944 1.00 4.41 89 PRO A O 1
ATOM 763 N N . ILE A 1 90 ? 32.766 -59.875 40.705 1.00 3.81 90 ILE A N 1
ATOM 764 C CA . ILE A 1 90 ? 32.550 -59.483 42.097 1.00 3.90 90 ILE A CA 1
ATOM 765 C C . ILE A 1 90 ? 33.316 -60.471 42.970 1.00 4.03 90 ILE A C 1
ATOM 766 O O . ILE A 1 90 ? 33.248 -61.697 42.742 1.00 4.37 90 ILE A O 1
ATOM 771 N N . VAL A 1 91 ? 34.063 -59.939 43.947 1.00 3.89 91 VAL A N 1
ATOM 772 C CA . VAL A 1 91 ? 34.847 -60.764 44.863 1.00 3.97 91 VAL A CA 1
ATOM 773 C C . VAL A 1 91 ? 34.678 -60.244 46.268 1.00 3.95 91 VAL A C 1
ATOM 774 O O . VAL A 1 91 ? 34.368 -59.078 46.522 1.00 4.85 91 VAL A O 1
ATOM 778 N N . ASP A 1 92 ? 34.940 -61.150 47.227 1.00 3.76 92 ASP A N 1
ATOM 779 C CA . ASP A 1 92 ? 34.908 -60.804 48.644 1.00 3.90 92 ASP A CA 1
ATOM 780 C C . ASP A 1 92 ? 36.072 -61.447 49.349 1.00 4.09 92 ASP A C 1
ATOM 781 O O . ASP A 1 92 ? 36.401 -62.624 49.088 1.00 4.07 92 ASP A O 1
ATOM 786 N N . TYR A 1 93 ? 36.660 -60.694 50.275 1.00 3.90 93 TYR A N 1
ATOM 787 C CA . TYR A 1 93 ? 37.778 -61.149 51.076 1.00 3.95 93 TYR A CA 1
ATOM 788 C C . TYR A 1 93 ? 37.505 -60.853 52.543 1.00 3.89 93 TYR A C 1
ATOM 789 O O . TYR A 1 93 ? 36.751 -59.945 52.901 1.00 4.15 93 TYR A O 1
ATOM 798 N N . LEU A 1 94 ? 38.203 -61.617 53.403 1.00 4.13 94 LEU A N 1
ATOM 799 C CA . LEU A 1 94 ? 38.318 -61.291 54.820 1.00 4.18 94 LEU A CA 1
ATOM 800 C C . LEU A 1 94 ? 39.794 -61.130 55.158 1.00 4.13 94 LEU A C 1
ATOM 801 O O . LEU A 1 94 ? 40.643 -61.818 54.571 1.00 4.59 94 LEU A O 1
ATOM 806 N N . ALA A 1 95 ? 40.098 -60.309 56.161 1.00 4.59 95 ALA A N 1
ATOM 807 C CA . ALA A 1 95 ? 41.446 -60.231 56.711 1.00 4.69 95 ALA A CA 1
ATOM 808 C C . ALA A 1 95 ? 41.318 -60.122 58.207 1.00 4.87 95 ALA A C 1
ATOM 809 O O . ALA A 1 95 ? 40.572 -59.282 58.726 1.00 5.12 95 ALA A O 1
ATOM 811 N N . ASN A 1 96 ? 42.070 -60.946 58.943 1.00 5.30 96 ASN A N 1
ATOM 812 C CA . ASN A 1 96 ? 42.044 -60.887 60.394 1.00 5.89 96 ASN A CA 1
ATOM 813 C C . ASN A 1 96 ? 42.684 -59.579 60.881 1.00 5.96 96 ASN A C 1
ATOM 814 O O . ASN A 1 96 ? 43.765 -59.193 60.428 1.00 6.86 96 ASN A O 1
ATOM 819 N N . CYS A 1 97 ? 42.019 -58.918 61.816 1.00 5.91 97 CYS A N 1
ATOM 820 C CA . CYS A 1 97 ? 42.537 -57.667 62.378 1.00 6.91 97 CYS A CA 1
ATOM 821 C C . CYS A 1 97 ? 43.535 -57.885 63.495 1.00 8.22 97 CYS A C 1
ATOM 822 O O . CYS A 1 97 ? 44.191 -56.937 63.949 1.00 9.76 97 CYS A O 1
ATOM 825 N N . ASN A 1 98 ? 43.640 -59.127 63.977 1.00 8.71 98 ASN A N 1
ATOM 826 C CA . ASN A 1 98 ? 44.570 -59.504 65.044 1.00 11.41 98 ASN A CA 1
ATOM 827 C C . ASN A 1 98 ? 44.451 -58.538 66.222 1.00 11.29 98 ASN A C 1
ATOM 828 O O . ASN A 1 98 ? 45.437 -58.081 66.765 1.00 14.16 98 ASN A O 1
ATOM 833 N N . GLY A 1 99 ? 43.239 -58.257 66.627 1.00 10.72 99 GLY A N 1
ATOM 834 C CA . GLY A 1 99 ? 42.903 -57.172 67.538 1.00 10.72 99 GLY A CA 1
ATOM 835 C C . GLY A 1 99 ? 41.652 -56.482 67.032 1.00 9.92 99 GLY A C 1
ATOM 836 O O . GLY A 1 99 ? 40.897 -57.064 66.230 1.00 9.94 99 GLY A O 1
ATOM 837 N N . ASP A 1 100 ? 41.376 -55.271 67.540 1.00 10.16 100 ASP A N 1
ATOM 838 C CA . ASP A 1 100 ? 40.208 -54.545 67.087 1.00 9.36 100 ASP A CA 1
ATOM 839 C C . ASP A 1 100 ? 40.412 -54.064 65.656 1.00 8.04 100 ASP A C 1
ATOM 840 O O . ASP A 1 100 ? 41.444 -53.478 65.308 1.00 8.92 100 ASP A O 1
ATOM 845 N N . CYS A 1 101 ? 39.378 -54.228 64.824 1.00 6.80 101 CYS A N 1
ATOM 846 C CA . CYS A 1 101 ? 39.480 -53.667 63.470 1.00 6.44 101 CYS A CA 1
ATOM 847 C C . CYS A 1 101 ? 39.440 -52.142 63.464 1.00 6.11 101 CYS A C 1
ATOM 848 O O . CYS A 1 101 ? 39.862 -51.547 62.485 1.00 7.25 101 CYS A O 1
ATOM 851 N N . GLU A 1 102 ? 38.934 -51.532 64.530 1.00 6.42 102 GLU A N 1
ATOM 852 C CA . GLU A 1 102 ? 38.851 -50.090 64.596 1.00 6.67 102 GLU A CA 1
ATOM 853 C C . GLU A 1 102 ? 40.208 -49.410 64.611 1.00 7.90 102 GLU A C 1
ATOM 854 O O . GLU A 1 102 ? 40.287 -48.229 64.288 1.00 9.02 102 GLU A O 1
ATOM 860 N N . THR A 1 103 ? 41.259 -50.140 64.986 1.00 8.42 103 THR A N 1
ATOM 861 C CA . THR A 1 103 ? 42.572 -49.518 65.083 1.00 9.24 103 THR A CA 1
ATOM 862 C C . THR A 1 103 ? 43.629 -50.317 64.324 1.00 8.88 103 THR A C 1
ATOM 863 O O . THR A 1 103 ? 44.788 -49.963 64.389 1.00 11.00 103 THR A O 1
ATOM 867 N N . VAL A 1 104 ? 43.261 -51.328 63.547 1.00 7.62 104 VAL A N 1
ATOM 868 C CA . VAL A 1 104 ? 44.265 -52.058 62.785 1.00 7.62 104 VAL A CA 1
ATOM 869 C C . VAL A 1 104 ? 44.892 -51.165 61.719 1.00 7.17 104 VAL A C 1
ATOM 870 O O . VAL A 1 104 ? 44.224 -50.331 61.110 1.00 7.42 104 VAL A O 1
ATOM 874 N N . ASP A 1 105 ? 46.174 -51.371 61.436 1.00 7.38 105 ASP A N 1
ATOM 875 C CA . ASP A 1 105 ? 46.832 -50.689 60.327 1.00 7.68 105 ASP A CA 1
ATOM 876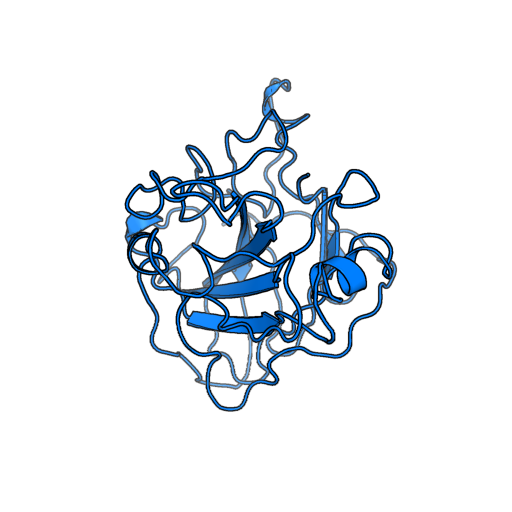 C C . ASP A 1 105 ? 46.429 -51.443 59.054 1.00 6.48 105 ASP A C 1
ATOM 877 O O . ASP A 1 105 ? 46.823 -52.589 58.843 1.00 7.00 105 ASP A O 1
ATOM 882 N N . LYS A 1 106 ? 45.690 -50.765 58.173 1.00 6.19 106 LYS A N 1
ATOM 883 C CA . LYS A 1 106 ? 45.210 -51.452 56.961 1.00 5.55 106 LYS A CA 1
ATOM 884 C C . LYS A 1 106 ? 46.304 -52.011 56.111 1.00 5.99 106 LYS A C 1
ATOM 885 O O . LYS A 1 106 ? 46.047 -52.943 55.334 1.00 6.31 106 LYS A O 1
ATOM 891 N N . THR A 1 107 ? 47.516 -51.441 56.184 1.00 6.77 107 THR A N 1
ATOM 892 C CA . THR A 1 107 ? 48.620 -51.911 55.342 1.00 8.14 107 THR A CA 1
ATOM 893 C C . THR A 1 107 ? 49.189 -53.257 55.770 1.00 8.12 107 THR A C 1
ATOM 894 O O . THR A 1 107 ? 50.014 -53.845 55.063 1.00 10.19 107 THR A O 1
ATOM 898 N N . THR A 1 108 ? 48.708 -53.785 56.895 1.00 7.42 108 THR A N 1
ATOM 899 C CA . THR A 1 108 ? 49.111 -55.067 57.439 1.00 8.16 108 THR A CA 1
ATOM 900 C C . THR A 1 108 ? 48.089 -56.166 57.154 1.00 7.26 108 THR A C 1
ATOM 901 O O . THR A 1 108 ? 48.357 -57.348 57.443 1.00 8.85 108 THR A O 1
ATOM 905 N N . LEU A 1 109 ? 46.918 -55.812 56.652 1.00 6.01 109 LEU A N 1
ATOM 906 C CA . LEU A 1 109 ? 45.840 -56.788 56.502 1.00 5.76 109 LEU A CA 1
ATOM 907 C C . LEU A 1 109 ? 46.191 -57.780 55.402 1.00 5.73 109 LEU A C 1
ATOM 908 O O . LEU A 1 109 ? 46.589 -57.399 54.291 1.00 6.41 109 LEU A O 1
ATOM 913 N N A GLU A 1 110 ? 46.003 -59.072 55.705 0.61 5.71 110 GLU A N 1
ATOM 914 N N B GLU A 1 110 ? 46.046 -59.075 55.735 0.39 5.71 110 GLU A N 1
ATOM 915 C CA A GLU A 1 110 ? 46.287 -60.135 54.753 0.61 5.97 110 GLU A CA 1
ATOM 916 C CA B GLU A 1 110 ? 46.292 -60.205 54.830 0.39 5.84 110 GLU A CA 1
ATOM 917 C C A GLU A 1 110 ? 44.959 -60.813 54.391 0.61 5.16 110 GLU A C 1
ATOM 918 C C B GLU A 1 110 ? 44.921 -60.747 54.425 0.39 5.11 110 GLU A C 1
ATOM 919 O O A GLU A 1 110 ? 44.352 -61.552 55.187 0.61 5.44 110 GLU A O 1
ATOM 920 O O B GLU A 1 110 ? 44.214 -61.315 55.261 0.39 5.44 110 GLU A O 1
ATOM 931 N N . PHE A 1 111 ? 44.515 -60.530 53.178 1.00 5.11 111 PHE A N 1
ATOM 932 C CA . PHE A 1 111 ? 43.190 -60.881 52.705 1.00 4.72 111 PHE A CA 1
ATOM 933 C C . PHE A 1 111 ? 43.161 -62.278 52.116 1.00 4.78 111 PHE A C 1
ATOM 934 O O . PHE A 1 111 ? 43.973 -62.624 51.248 1.00 5.82 111 PHE A O 1
ATOM 942 N N . PHE A 1 112 ? 42.181 -63.083 52.551 1.00 4.59 112 PHE A N 1
ATOM 943 C CA . PHE A 1 112 ? 41.869 -64.360 51.918 1.00 4.60 112 PHE A CA 1
ATOM 944 C C . PHE A 1 112 ? 40.494 -64.233 51.252 1.00 4.06 112 PHE A C 1
ATOM 945 O O . PHE A 1 112 ? 39.583 -63.589 51.771 1.00 4.41 112 PHE A O 1
ATOM 953 N N . LYS A 1 113 ? 40.382 -64.845 50.068 1.00 4.28 113 LYS A N 1
ATOM 954 C CA . LYS A 1 113 ? 39.182 -64.695 49.254 1.00 4.28 113 LYS A CA 1
ATOM 955 C C . LYS A 1 113 ? 38.122 -65.703 49.651 1.00 4.21 113 LYS A C 1
ATOM 956 O O . LYS A 1 113 ? 38.377 -66.928 49.625 1.00 5.27 113 LYS A O 1
ATOM 962 N N . ILE A 1 114 ? 36.947 -65.211 50.006 1.00 4.07 114 ILE A N 1
ATOM 963 C CA . ILE A 1 114 ? 35.835 -66.087 50.379 1.00 4.42 114 ILE A CA 1
ATOM 964 C C . ILE A 1 114 ? 34.779 -66.276 49.296 1.00 4.41 114 ILE A C 1
ATOM 965 O O . ILE A 1 114 ? 34.024 -67.239 49.399 1.00 5.29 114 ILE A O 1
ATOM 970 N N . ASP A 1 115 ? 34.735 -65.434 48.267 1.00 4.36 115 ASP A N 1
ATOM 971 C CA . ASP A 1 115 ? 33.915 -65.726 47.098 1.00 4.51 115 ASP A CA 1
ATOM 972 C C . ASP A 1 115 ? 34.472 -64.966 45.925 1.00 4.25 115 ASP A C 1
ATOM 973 O O . ASP A 1 115 ? 35.331 -64.076 46.044 1.00 4.42 115 ASP A O 1
ATOM 978 N N . GLY A 1 116 ? 34.000 -65.345 44.723 1.00 4.46 116 GLY A N 1
ATOM 979 C CA . GLY A 1 116 ? 34.419 -64.656 43.521 1.00 4.54 116 GLY A CA 1
ATOM 980 C C . GLY A 1 116 ? 33.703 -65.231 42.334 1.00 4.69 116 GLY A C 1
ATOM 981 O O . GLY A 1 116 ? 33.786 -66.436 42.068 1.00 5.59 116 GLY A O 1
ATOM 982 N N . VAL A 1 117 ? 32.994 -64.354 41.607 1.00 4.52 117 VAL A N 1
ATOM 983 C CA . VAL A 1 117 ? 32.273 -64.736 40.392 1.00 4.28 117 VAL A CA 1
ATOM 984 C C . VAL A 1 117 ? 32.690 -63.817 39.280 1.00 4.69 117 VAL A C 1
ATOM 985 O O . VAL A 1 117 ? 32.780 -62.578 39.475 1.00 4.94 117 VAL A O 1
ATOM 989 N N . GLY A 1 118 ? 32.936 -64.389 38.105 1.00 5.12 118 GLY A N 1
ATOM 990 C CA . GLY A 1 118 ? 33.398 -63.639 36.980 1.00 5.40 118 GLY A CA 1
ATOM 991 C C . GLY A 1 118 ? 32.430 -63.638 35.814 1.00 5.05 118 GLY A C 1
ATOM 992 O O . GLY A 1 118 ? 31.318 -63.089 35.909 1.00 5.60 118 GLY A O 1
ATOM 993 N N . LEU A 1 119 ? 32.871 -64.238 34.713 1.00 5.23 119 LEU A N 1
ATOM 994 C CA . LEU A 1 119 ? 32.117 -64.346 33.493 1.00 6.32 119 LEU A CA 1
ATOM 995 C C . LEU A 1 119 ? 31.235 -65.577 33.575 1.00 6.66 119 LEU A C 1
ATOM 996 O O . LEU A 1 119 ? 31.738 -66.704 33.657 1.00 8.48 119 LEU A O 1
ATOM 1001 N N A LEU A 1 120 ? 29.914 -65.361 33.629 0.31 7.38 120 LEU A N 1
ATOM 1002 N N B LEU A 1 120 ? 29.949 -65.377 33.516 0.69 7.27 120 LEU A N 1
ATOM 1003 C CA A LEU A 1 120 ? 28.911 -66.452 33.647 0.31 8.07 120 LEU A CA 1
ATOM 1004 C CA B LEU A 1 120 ? 29.023 -66.482 33.641 0.69 8.05 120 LEU A CA 1
ATOM 1005 C C A LEU A 1 120 ? 28.895 -67.178 32.325 0.31 8.53 120 LEU A C 1
ATOM 1006 C C B LEU A 1 120 ? 28.767 -67.169 32.340 0.69 9.08 120 LEU A C 1
ATOM 1007 O O A LEU A 1 120 ? 28.932 -68.410 32.278 0.31 9.29 120 LEU A O 1
ATOM 1008 O O B LEU A 1 120 ? 28.507 -68.391 32.317 0.69 9.82 120 LEU A O 1
ATOM 1017 N N . SER A 1 121 ? 28.793 -66.399 31.248 1.00 8.65 121 SER A N 1
ATOM 1018 C CA A SER A 1 121 ? 28.486 -66.938 29.918 0.81 9.46 121 SER A CA 1
ATOM 1019 C CA B SER A 1 121 ? 28.480 -66.936 29.936 0.19 9.36 121 SER A CA 1
ATOM 1020 C C . SER A 1 121 ? 28.812 -65.918 28.853 1.00 9.78 121 SER A C 1
ATOM 1021 O O . SER A 1 121 ? 28.816 -64.693 29.107 1.00 9.33 121 SER A O 1
ATOM 1026 N N . GLY A 1 122 ? 29.027 -66.396 27.654 1.00 10.83 122 GLY A N 1
ATOM 1027 C CA . GLY A 1 122 ? 29.017 -65.566 26.488 1.00 11.40 122 GLY A CA 1
ATOM 1028 C C . GLY A 1 122 ? 30.243 -64.675 26.384 1.00 10.79 122 GLY A C 1
ATOM 1029 O O . GLY A 1 122 ? 31.314 -64.913 27.002 1.00 11.99 122 GLY A O 1
ATOM 1030 N N . GLY A 1 123 ? 30.121 -63.619 25.596 1.00 10.68 123 GLY A N 1
ATOM 1031 C CA . GLY A 1 123 ? 31.141 -62.639 25.385 1.00 10.61 123 GLY A CA 1
ATOM 1032 C C . GLY A 1 123 ? 30.593 -61.475 24.596 1.00 9.86 123 GLY A C 1
ATOM 1033 O O . GLY A 1 123 ? 29.530 -61.549 24.024 1.00 11.38 123 GLY A O 1
ATOM 1034 N N . ASP A 1 124 ? 31.330 -60.374 24.612 1.00 10.98 124 ASP A N 1
ATOM 1035 C CA . ASP A 1 124 ? 30.946 -59.175 23.833 1.00 10.64 124 ASP A CA 1
ATOM 1036 C C . ASP A 1 124 ? 29.546 -58.644 24.171 1.00 10.57 124 ASP A C 1
ATOM 1037 O O . ASP A 1 124 ? 28.717 -58.523 23.294 1.00 12.90 124 ASP A O 1
ATOM 1042 N N . PRO A 1 125 ? 29.271 -58.321 25.456 1.00 10.46 125 PRO A N 1
ATOM 1043 C CA . PRO A 1 125 ? 30.175 -58.374 26.587 1.00 10.42 125 PRO A CA 1
ATOM 1044 C C . PRO A 1 125 ? 30.136 -59.666 27.391 1.00 9.61 125 PRO A C 1
ATOM 1045 O O . PRO A 1 125 ? 31.036 -59.881 28.199 1.00 11.18 125 PRO A O 1
ATOM 1049 N N . GLY A 1 126 ? 29.119 -60.509 27.177 1.00 10.35 126 GLY A N 1
ATOM 1050 C CA . GLY A 1 126 ? 28.826 -61.636 28.055 1.00 10.33 126 GLY A CA 1
ATOM 1051 C C . GLY A 1 126 ? 28.018 -61.219 29.257 1.00 8.61 126 GLY A C 1
ATOM 1052 O O . GLY A 1 126 ? 27.724 -60.057 29.454 1.00 10.56 126 GLY A O 1
ATOM 1053 N N . THR A 1 127 ? 27.640 -62.211 30.044 1.00 7.23 127 THR A N 1
ATOM 1054 C CA . THR A 1 127 ? 26.935 -62.022 31.304 1.00 6.78 127 THR A CA 1
ATOM 1055 C C . THR A 1 127 ? 27.925 -62.231 32.439 1.00 5.83 127 THR A C 1
ATOM 1056 O O . THR A 1 127 ? 28.665 -63.225 32.429 1.00 6.52 127 THR A O 1
ATOM 1060 N N . TRP A 1 128 ? 27.916 -61.311 33.390 1.00 5.60 128 TRP A N 1
ATOM 1061 C CA . TRP A 1 128 ? 28.907 -61.228 34.458 1.00 5.60 128 TRP A CA 1
ATOM 1062 C C . TRP A 1 128 ? 28.213 -61.286 35.815 1.00 5.08 128 TRP A C 1
ATOM 1063 O O . TRP A 1 128 ? 27.015 -61.042 35.948 1.00 5.16 128 TRP A O 1
ATOM 1074 N N . ALA A 1 129 ? 29.026 -61.461 36.863 1.00 5.06 129 ALA A N 1
ATOM 1075 C CA . ALA A 1 129 ? 28.523 -61.278 38.213 1.00 4.61 129 ALA A CA 1
ATOM 1076 C C . ALA A 1 129 ? 27.737 -59.989 38.381 1.00 4.21 129 ALA A C 1
ATOM 1077 O O . ALA A 1 129 ? 26.707 -59.956 39.044 1.00 4.74 129 ALA A O 1
ATOM 1079 N N . SER A 1 130 ? 28.257 -58.905 37.788 1.00 4.70 130 SER A N 1
ATOM 1080 C CA . SER A 1 130 ? 27.578 -57.609 37.897 1.00 4.94 130 SER A CA 1
ATOM 1081 C C . SER A 1 130 ? 26.124 -57.670 37.391 1.00 4.54 130 SER A C 1
ATOM 1082 O O . SER A 1 130 ? 25.276 -56.968 37.931 1.00 4.91 130 SER A O 1
ATOM 1085 N N . ASP A 1 131 ? 25.844 -58.462 36.354 1.00 4.79 131 ASP A N 1
ATOM 1086 C CA . ASP A 1 131 ? 24.489 -58.600 35.849 1.00 5.04 131 ASP A CA 1
ATOM 1087 C C . ASP A 1 131 ? 23.573 -59.276 36.856 1.00 4.54 131 ASP A C 1
ATOM 1088 O O . ASP A 1 131 ? 22.379 -58.962 36.928 1.00 5.14 131 ASP A O 1
ATOM 1093 N N . VAL A 1 132 ? 24.117 -60.205 37.645 1.00 4.65 132 VAL A N 1
ATOM 1094 C CA . VAL A 1 132 ? 23.349 -60.846 38.715 1.00 4.30 132 VAL A CA 1
ATOM 1095 C C . VAL A 1 132 ? 23.033 -59.800 39.801 1.00 4.06 132 VAL A C 1
ATOM 1096 O O . VAL A 1 132 ? 21.896 -59.696 40.270 1.00 4.60 132 VAL A O 1
ATOM 1100 N N . LEU A 1 133 ? 24.046 -59.014 40.177 1.00 4.00 133 LEU A N 1
ATOM 1101 C CA . LEU A 1 133 ? 23.837 -57.939 41.131 1.00 4.18 133 LEU A CA 1
ATOM 1102 C C . LEU A 1 133 ? 22.746 -56.995 40.634 1.00 4.31 133 LEU A C 1
ATOM 1103 O O . LEU A 1 133 ? 21.837 -56.603 41.402 1.00 4.55 133 LEU A O 1
ATOM 1108 N N . ILE A 1 134 ? 22.791 -56.602 39.366 1.00 4.46 134 ILE A N 1
ATOM 1109 C CA . ILE A 1 134 ? 21.789 -55.667 38.810 1.00 4.72 134 ILE A CA 1
ATOM 1110 C C . ILE A 1 134 ? 20.401 -56.309 38.901 1.00 5.13 134 ILE A C 1
ATOM 1111 O O . ILE A 1 134 ? 19.423 -55.657 39.291 1.00 5.54 134 ILE A O 1
ATOM 1116 N N . SER A 1 135 ? 20.292 -57.590 38.533 1.00 5.08 135 SER A N 1
ATOM 1117 C CA A SER A 1 135 ? 18.999 -58.258 38.549 0.82 5.29 135 SER A CA 1
ATOM 1118 C CA B SER A 1 135 ? 19.008 -58.285 38.532 0.18 5.35 135 SER A CA 1
ATOM 1119 C C . SER A 1 135 ? 18.390 -58.313 39.939 1.00 5.06 135 SER A C 1
ATOM 1120 O O . SER A 1 135 ? 17.188 -58.207 40.087 1.00 7.04 135 SER A O 1
ATOM 1125 N N . ASN A 1 136 ? 19.223 -58.475 40.962 1.00 4.74 136 ASN A N 1
ATOM 1126 C CA . ASN A 1 136 ? 18.760 -58.581 42.339 1.00 4.55 136 ASN A CA 1
ATOM 1127 C C . ASN A 1 136 ? 18.734 -57.242 43.052 1.00 4.51 136 ASN A C 1
ATOM 1128 O O . ASN A 1 136 ? 19.144 -57.094 44.196 1.00 4.66 136 ASN A O 1
ATOM 1133 N N . ASN A 1 137 ? 18.199 -56.232 42.340 1.00 4.88 137 ASN A N 1
ATOM 1134 C CA . ASN A 1 137 ? 18.065 -54.881 42.882 1.00 4.85 137 ASN A CA 1
ATOM 1135 C C . ASN A 1 137 ? 19.369 -54.370 43.482 1.00 4.44 137 ASN A C 1
ATOM 1136 O O . ASN A 1 137 ? 19.364 -53.721 44.538 1.00 4.44 137 ASN A O 1
ATOM 1141 N N . ASN A 1 138 ? 20.482 -54.587 42.767 1.00 4.21 138 ASN A N 1
ATOM 1142 C CA . ASN A 1 138 ? 21.742 -54.003 43.142 1.00 4.30 138 ASN A CA 1
ATOM 1143 C C . ASN A 1 138 ? 22.335 -54.572 44.426 1.00 4.41 138 ASN A C 1
ATOM 1144 O O . ASN A 1 138 ? 22.984 -53.878 45.200 1.00 5.12 138 ASN A O 1
ATOM 1149 N N . THR A 1 139 ? 22.137 -55.894 44.616 1.00 4.19 139 THR A N 1
ATOM 1150 C CA . THR A 1 139 ? 22.651 -56.546 45.802 1.00 4.12 139 THR A CA 1
ATOM 1151 C C . THR A 1 139 ? 23.563 -57.692 45.432 1.00 4.02 139 THR A C 1
ATOM 1152 O O . THR A 1 139 ? 23.490 -58.282 44.346 1.00 4.22 139 THR A O 1
ATOM 1156 N N . TRP A 1 140 ? 24.401 -58.059 46.414 1.00 4.13 140 TRP A N 1
ATOM 1157 C CA . TRP A 1 140 ? 25.256 -59.258 46.364 1.00 4.19 140 TRP A CA 1
ATOM 1158 C C . TRP A 1 140 ? 25.202 -59.876 47.724 1.00 4.32 140 TRP A C 1
ATOM 1159 O O . TRP A 1 140 ? 25.226 -59.158 48.740 1.00 4.55 140 TRP A O 1
ATOM 1170 N N . VAL A 1 141 ? 25.180 -61.222 47.794 1.00 4.34 141 VAL A N 1
ATOM 1171 C CA A VAL A 1 141 ? 25.159 -61.972 49.047 0.81 4.68 141 VAL A CA 1
ATOM 1172 C CA B VAL A 1 141 ? 25.199 -61.886 49.076 0.19 4.31 141 VAL A CA 1
ATOM 1173 C C . VAL A 1 141 ? 26.427 -62.778 49.184 1.00 4.29 141 VAL A C 1
ATOM 1174 O O . VAL A 1 141 ? 26.792 -63.512 48.265 1.00 4.76 141 VAL A O 1
ATOM 1181 N N A VAL A 1 142 ? 27.092 -62.661 50.350 0.93 5.03 142 VAL A N 1
ATOM 1182 N N B VAL A 1 142 ? 27.049 -62.721 50.359 0.07 4.41 142 VAL A N 1
ATOM 1183 C CA A VAL A 1 142 ? 28.253 -63.514 50.698 0.93 5.26 142 VAL A CA 1
ATOM 1184 C CA B VAL A 1 142 ? 28.178 -63.582 50.686 0.07 4.48 142 VAL A CA 1
ATOM 1185 C C A VAL A 1 142 ? 27.924 -64.231 51.993 0.93 5.47 142 VAL A C 1
ATOM 1186 C C B VAL A 1 142 ? 27.957 -64.225 52.020 0.07 5.13 142 VAL A C 1
ATOM 1187 O O A VAL A 1 142 ? 27.255 -63.690 52.857 0.93 6.78 142 VAL A O 1
ATOM 1188 O O B VAL A 1 142 ? 27.377 -63.638 52.930 0.07 5.64 142 VAL A O 1
ATOM 1195 N N . LYS A 1 143 ? 28.472 -65.433 52.135 1.00 5.91 143 LYS A N 1
ATOM 1196 C CA A LYS A 1 143 ? 28.342 -66.213 53.358 0.46 6.11 143 LYS A CA 1
ATOM 1197 C CA B LYS A 1 143 ? 28.345 -66.201 53.358 0.54 5.93 143 LYS A CA 1
ATOM 1198 C C . LYS A 1 143 ? 29.653 -66.222 54.132 1.00 5.99 143 LYS A C 1
ATOM 1199 O O . LYS A 1 143 ? 30.706 -66.557 53.570 1.00 6.50 143 LYS A O 1
ATOM 1210 N N . ILE A 1 144 ? 29.589 -65.851 55.405 1.00 6.17 144 ILE A N 1
ATOM 1211 C CA . ILE A 1 144 ? 30.768 -66.015 56.259 1.00 6.45 144 ILE A CA 1
ATOM 1212 C C . ILE A 1 144 ? 30.936 -67.539 56.508 1.00 6.59 144 ILE A C 1
ATOM 1213 O O . ILE A 1 144 ? 29.993 -68.203 56.939 1.00 7.33 144 ILE A O 1
ATOM 1218 N N . PRO A 1 145 ? 32.095 -68.116 56.187 1.00 6.90 145 PRO A N 1
ATOM 1219 C CA . PRO A 1 145 ? 32.245 -69.593 56.276 1.00 7.78 145 PRO A CA 1
ATOM 1220 C C . PRO A 1 145 ? 31.814 -70.129 57.627 1.00 8.19 145 PRO A C 1
ATOM 1221 O O . PRO A 1 145 ? 32.142 -69.559 58.671 1.00 8.61 145 PRO A O 1
ATOM 1225 N N . ASP A 1 146 ? 31.105 -71.256 57.601 1.00 9.68 146 ASP A N 1
ATOM 1226 C CA . ASP A 1 146 ? 30.629 -71.889 58.815 1.00 9.97 146 ASP A CA 1
ATOM 1227 C C . ASP A 1 146 ? 31.744 -72.199 59.804 1.00 9.27 146 ASP A C 1
ATOM 1228 O O . ASP A 1 146 ? 31.523 -72.126 61.010 1.00 10.58 146 ASP A O 1
ATOM 1233 N N . ASN A 1 147 ? 32.908 -72.545 59.268 1.00 9.07 147 ASN A N 1
ATOM 1234 C CA A ASN A 1 147 ? 34.021 -72.950 60.110 0.57 9.74 147 ASN A CA 1
ATOM 1235 C CA B ASN A 1 147 ? 34.026 -72.971 60.111 0.43 9.44 147 ASN A CA 1
ATOM 1236 C C . ASN A 1 147 ? 35.057 -71.870 60.362 1.00 8.58 147 ASN A C 1
ATOM 1237 O O . ASN A 1 147 ? 36.129 -72.128 60.936 1.00 9.22 147 ASN A O 1
ATOM 1246 N N . LEU A 1 148 ? 34.758 -70.604 60.007 1.00 8.07 148 LEU A N 1
ATOM 1247 C CA . LEU A 1 148 ? 35.728 -69.539 60.228 1.00 7.61 148 LEU A CA 1
ATOM 1248 C C . LEU A 1 148 ? 36.061 -69.404 61.706 1.00 8.06 148 LEU A C 1
ATOM 1249 O O . LEU A 1 148 ? 35.166 -69.360 62.550 1.00 8.53 148 LEU A O 1
ATOM 1254 N N . ALA A 1 149 ? 37.339 -69.240 62.012 1.00 8.06 149 ALA A N 1
ATOM 1255 C CA . ALA A 1 149 ? 37.740 -69.081 63.400 1.00 8.55 149 ALA A CA 1
ATOM 1256 C C . ALA A 1 149 ? 37.176 -67.781 63.958 1.00 7.80 149 ALA A C 1
ATOM 1257 O O . ALA A 1 149 ? 37.134 -66.748 63.249 1.00 8.28 149 ALA A O 1
ATOM 1259 N N A PRO A 1 150 ? 36.784 -67.779 65.202 0.54 8.97 150 PRO A N 1
ATOM 1260 N N B PRO A 1 150 ? 36.828 -67.743 65.231 0.46 8.71 150 PRO A N 1
ATOM 1261 C CA A PRO A 1 150 ? 36.396 -66.547 65.837 0.54 9.25 150 PRO A CA 1
ATOM 1262 C CA B PRO A 1 150 ? 36.329 -66.503 65.779 0.46 8.99 150 PRO A CA 1
ATOM 1263 C C A PRO A 1 150 ? 37.491 -65.465 65.701 0.54 8.39 150 PRO A C 1
ATOM 1264 C C B PRO A 1 150 ? 37.439 -65.452 65.815 0.46 8.71 150 PRO A C 1
ATOM 1265 O O A PRO A 1 150 ? 38.692 -65.790 65.658 0.54 8.86 150 PRO A O 1
ATOM 1266 O O B PRO A 1 150 ? 38.592 -65.770 66.066 0.46 9.27 150 PRO A O 1
ATOM 1273 N N . GLY A 1 151 ? 37.053 -64.206 65.605 1.00 8.61 151 GLY A N 1
ATOM 1274 C CA . GLY A 1 151 ? 37.999 -63.111 65.502 1.00 8.67 151 GLY A CA 1
ATOM 1275 C C . GLY A 1 151 ? 37.318 -61.882 64.939 1.00 7.03 151 GLY A C 1
ATOM 1276 O O . GLY A 1 151 ? 36.145 -61.915 64.574 1.00 7.63 151 GLY A O 1
ATOM 1277 N N . ASN A 1 152 ? 38.101 -60.815 64.855 1.00 6.77 152 ASN A N 1
ATOM 1278 C CA . ASN A 1 152 ? 37.660 -59.582 64.210 1.00 6.33 152 ASN A CA 1
ATOM 1279 C C . ASN A 1 152 ? 38.292 -59.536 62.831 1.00 5.70 152 ASN A C 1
ATOM 1280 O O . ASN A 1 152 ? 39.495 -59.800 62.684 1.00 6.26 152 ASN A O 1
ATOM 1285 N N . TYR A 1 153 ? 37.480 -59.211 61.819 1.00 5.38 153 TYR A N 1
ATOM 1286 C CA . TYR A 1 153 ? 37.926 -59.227 60.452 1.00 5.07 153 TYR A CA 1
ATOM 1287 C C . TYR A 1 153 ? 37.442 -58.004 59.696 1.00 4.79 153 TYR A C 1
ATOM 1288 O O . TYR A 1 153 ? 36.310 -57.549 59.894 1.00 4.82 153 TYR A O 1
ATOM 1297 N N . VAL A 1 154 ? 38.280 -57.514 58.782 1.00 4.30 154 VAL A N 1
ATOM 1298 C CA . VAL A 1 154 ? 37.815 -56.595 57.749 1.00 4.31 154 VAL A CA 1
ATOM 1299 C C . VAL A 1 154 ? 37.279 -57.461 56.598 1.00 4.26 154 VAL A C 1
ATOM 1300 O O . VAL A 1 154 ? 37.980 -58.327 56.071 1.00 5.06 154 VAL A O 1
ATOM 1304 N N . LEU A 1 155 ? 36.038 -57.159 56.219 1.00 4.24 155 LEU A N 1
ATOM 1305 C CA . LEU A 1 155 ? 35.361 -57.738 55.059 1.00 4.35 155 LEU A CA 1
ATOM 1306 C C . LEU A 1 155 ? 35.538 -56.727 53.915 1.00 4.08 155 LEU A C 1
ATOM 1307 O O . LEU A 1 155 ? 35.069 -55.595 54.028 1.00 4.61 155 LEU A O 1
ATOM 1312 N N . ARG A 1 156 ? 36.223 -57.139 52.863 1.00 4.17 156 ARG A N 1
ATOM 1313 C CA . ARG A 1 156 ? 36.517 -56.309 51.708 1.00 3.84 156 ARG A CA 1
ATOM 1314 C C . ARG A 1 156 ? 35.737 -56.863 50.543 1.00 4.00 156 ARG A C 1
ATOM 1315 O O . ARG A 1 156 ? 36.075 -57.900 49.977 1.00 4.53 156 ARG A O 1
ATOM 1323 N N . HIS A 1 157 ? 34.655 -56.141 50.192 1.00 3.80 157 HIS A N 1
ATOM 1324 C CA . HIS A 1 157 ? 33.783 -56.485 49.059 1.00 3.80 157 HIS A CA 1
ATOM 1325 C C . HIS A 1 157 ? 34.171 -55.626 47.874 1.00 4.01 157 HIS A C 1
ATOM 1326 O O . HIS A 1 157 ? 34.517 -54.453 48.050 1.00 5.23 157 HIS A O 1
ATOM 1333 N N . GLU A 1 158 ? 34.141 -56.157 46.660 1.00 3.54 158 GLU A N 1
ATOM 1334 C CA . GLU A 1 158 ? 34.632 -55.367 45.543 1.00 3.65 158 GLU A CA 1
ATOM 1335 C C . GLU A 1 158 ? 33.937 -55.785 44.258 1.00 4.02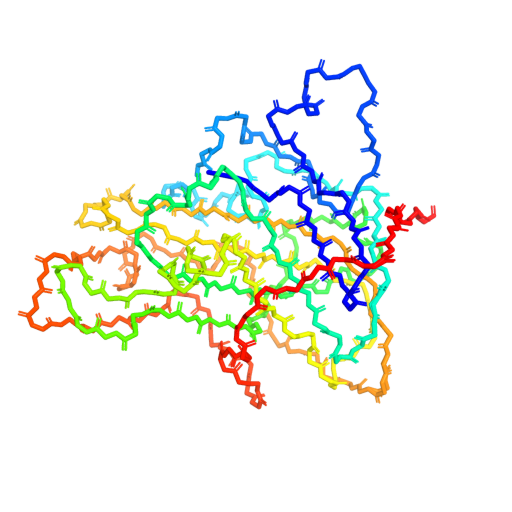 158 GLU A C 1
ATOM 1336 O O . GLU A 1 158 ? 33.839 -56.962 43.919 1.00 4.53 158 GLU A O 1
ATOM 1342 N N . ILE A 1 159 ? 33.516 -54.773 43.483 1.00 3.88 159 ILE A N 1
ATOM 1343 C CA .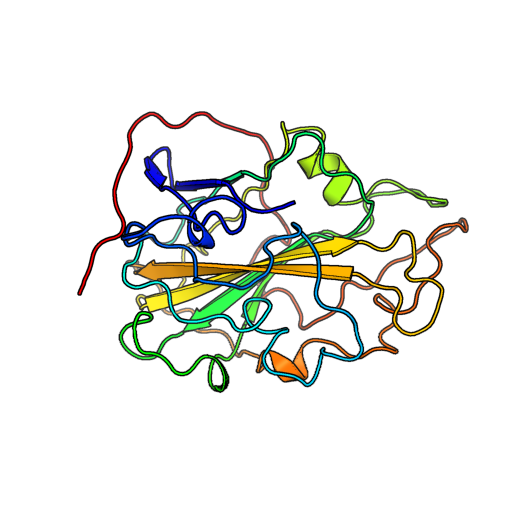 ILE A 1 159 ? 33.137 -54.934 42.084 1.00 4.00 159 ILE A CA 1
ATOM 1344 C C . ILE A 1 159 ? 34.304 -54.410 41.261 1.00 4.00 159 ILE A C 1
ATOM 1345 O O . ILE A 1 159 ? 34.903 -53.386 41.594 1.00 4.26 159 ILE A O 1
ATOM 1350 N N . ILE A 1 160 ? 34.635 -55.112 40.173 1.00 4.20 160 ILE A N 1
ATOM 1351 C CA . ILE A 1 160 ? 35.607 -54.601 39.204 1.00 4.76 160 ILE A CA 1
ATOM 1352 C C . ILE A 1 160 ? 34.810 -54.352 37.920 1.00 5.06 160 ILE A C 1
ATOM 1353 O O . ILE A 1 160 ? 33.959 -55.176 37.506 1.00 7.14 160 ILE A O 1
ATOM 1358 N N . ALA A 1 161 ? 34.972 -53.183 37.317 1.00 4.51 161 ALA A N 1
ATOM 1359 C CA . ALA A 1 161 ? 34.352 -52.859 36.057 1.00 4.43 161 ALA A CA 1
ATOM 1360 C C . ALA A 1 161 ? 35.368 -52.989 34.942 1.00 4.59 161 ALA A C 1
ATOM 1361 O O . ALA A 1 161 ? 36.480 -52.450 35.031 1.00 4.76 161 ALA A O 1
ATOM 1363 N N . LEU A 1 162 ? 34.947 -53.681 33.864 1.00 4.52 162 LEU A N 1
ATOM 1364 C CA . LEU A 1 162 ? 35.838 -54.055 32.783 1.00 4.73 162 LEU A CA 1
ATOM 1365 C C . LEU A 1 162 ? 35.495 -53.412 31.445 1.00 4.83 162 LEU A C 1
ATOM 1366 O O . LEU A 1 162 ? 36.116 -53.766 30.437 1.00 5.51 162 LEU A O 1
ATOM 1371 N N . HIS A 1 163 ? 34.511 -52.522 31.394 1.00 5.24 163 HIS A N 1
ATOM 1372 C CA . HIS A 1 163 ? 34.131 -51.926 30.108 1.00 5.83 163 HIS A CA 1
ATOM 1373 C C . HIS A 1 163 ? 35.256 -51.156 29.421 1.00 6.17 163 HIS A C 1
ATOM 1374 O O . HIS A 1 163 ? 35.271 -51.047 28.200 1.00 8.40 163 HIS A O 1
ATOM 1381 N N . SER A 1 164 ? 36.219 -50.662 30.186 1.00 6.15 164 SER A N 1
ATOM 1382 C CA . SER A 1 164 ? 37.380 -49.895 29.662 1.00 7.38 164 SER A CA 1
ATOM 1383 C C . SER A 1 164 ? 38.683 -50.615 29.909 1.00 6.53 164 SER A C 1
ATOM 1384 O O . SER A 1 164 ? 39.749 -50.060 29.707 1.00 7.20 164 SER A O 1
ATOM 1387 N N . ALA A 1 165 ? 38.612 -51.903 30.281 1.00 5.92 165 ALA A N 1
ATOM 1388 C CA . ALA A 1 165 ? 39.794 -52.660 30.707 1.00 5.40 165 ALA A CA 1
ATOM 1389 C C . ALA A 1 165 ? 40.645 -53.181 29.596 1.00 5.20 165 ALA A C 1
ATOM 1390 O O . ALA A 1 165 ? 41.712 -53.763 29.853 1.00 5.66 165 ALA A O 1
ATOM 1392 N N . GLY A 1 166 ? 40.260 -52.940 28.328 1.00 6.25 166 GLY A N 1
ATOM 1393 C CA . GLY A 1 166 ? 41.104 -53.367 27.225 1.00 6.89 166 GLY A CA 1
ATOM 1394 C C . GLY A 1 166 ? 42.354 -52.572 27.049 1.00 6.24 166 GLY A C 1
ATOM 1395 O O . GLY A 1 166 ? 43.261 -53.039 26.365 1.00 7.03 166 GLY A O 1
ATOM 1396 N N . GLN A 1 167 ? 42.404 -51.406 27.687 1.00 5.88 167 GLN A N 1
ATOM 1397 C CA . GLN A 1 167 ? 43.581 -50.546 27.670 1.00 6.33 167 GLN A CA 1
ATOM 1398 C C . GLN A 1 167 ? 44.309 -50.619 29.032 1.00 6.08 167 GLN A C 1
ATOM 1399 O O . GLN A 1 167 ? 43.690 -50.845 30.072 1.00 5.78 167 GLN A O 1
ATOM 1405 N N . ALA A 1 168 ? 45.630 -50.426 28.970 1.00 6.38 168 ALA A N 1
ATOM 1406 C CA . ALA A 1 168 ? 46.423 -50.306 30.182 1.00 6.71 168 ALA A CA 1
ATOM 1407 C C . ALA A 1 168 ? 45.799 -49.259 31.105 1.00 6.34 168 ALA A C 1
ATOM 1408 O O . ALA A 1 168 ? 45.401 -48.182 30.648 1.00 6.78 168 ALA A O 1
ATOM 1410 N N . ASN A 1 169 ? 45.713 -49.593 32.378 1.00 6.11 169 ASN A N 1
ATOM 1411 C CA . ASN A 1 169 ? 45.152 -48.710 33.381 1.00 5.86 169 ASN A CA 1
ATOM 1412 C C . ASN A 1 169 ? 43.651 -48.507 33.261 1.00 5.73 169 ASN A C 1
ATOM 1413 O O . ASN A 1 169 ? 43.120 -47.621 33.919 1.00 6.70 169 ASN A O 1
ATOM 1418 N N . GLY A 1 170 ? 42.960 -49.340 32.511 1.00 5.47 170 GLY A N 1
ATOM 1419 C CA . GLY A 1 170 ? 41.543 -49.133 32.237 1.00 5.80 170 GLY A CA 1
ATOM 1420 C C . GLY A 1 170 ? 40.562 -49.786 33.167 1.00 5.11 170 GLY A C 1
ATOM 1421 O O . GLY A 1 170 ? 39.434 -49.307 33.298 1.00 5.47 170 GLY A O 1
ATOM 1422 N N . ALA A 1 171 ? 40.945 -50.877 33.823 1.00 5.18 171 ALA A N 1
ATOM 1423 C CA . ALA A 1 171 ? 40.061 -51.530 34.792 1.00 4.72 171 ALA A CA 1
ATOM 1424 C C . ALA A 1 171 ? 39.726 -50.554 35.906 1.00 4.37 171 ALA A C 1
ATOM 1425 O O . ALA A 1 171 ? 40.529 -49.679 36.241 1.00 4.96 171 ALA A O 1
ATOM 1427 N N . GLN A 1 172 ? 38.546 -50.740 36.511 1.00 4.23 172 GLN A N 1
ATOM 1428 C CA . GLN A 1 172 ? 38.109 -49.874 37.604 1.00 4.40 172 GLN A CA 1
ATOM 1429 C C . GLN A 1 172 ? 37.697 -50.718 38.776 1.00 4.08 172 GLN A C 1
ATOM 1430 O O . GLN A 1 172 ? 36.805 -51.555 38.674 1.00 5.02 172 GLN A O 1
ATOM 1436 N N . ASN A 1 173 ? 38.363 -50.535 39.928 1.00 3.79 173 ASN A N 1
ATOM 1437 C CA . ASN A 1 173 ? 38.073 -51.351 41.107 1.00 3.81 173 ASN A CA 1
ATOM 1438 C C . ASN A 1 173 ? 37.283 -50.516 42.108 1.00 3.84 173 ASN A C 1
ATOM 1439 O O . ASN A 1 173 ? 37.620 -49.358 42.384 1.00 4.39 173 ASN A O 1
ATOM 1444 N N . TYR A 1 174 ? 36.273 -51.152 42.720 1.00 3.63 174 TYR A N 1
ATOM 1445 C CA . TYR A 1 174 ? 35.392 -50.476 43.668 1.00 3.55 174 TYR A CA 1
ATOM 1446 C C . TYR A 1 174 ? 35.371 -51.243 44.979 1.00 3.50 174 TYR A C 1
ATOM 1447 O O . TYR A 1 174 ? 34.352 -51.884 45.350 1.00 4.35 174 TYR A O 1
ATOM 1456 N N . PRO A 1 175 ? 36.470 -51.210 45.755 1.00 3.75 175 PRO A N 1
ATOM 1457 C CA . PRO A 1 175 ? 36.490 -51.915 47.058 1.00 3.70 175 PRO A CA 1
ATOM 1458 C C . PRO A 1 175 ? 35.715 -51.141 48.110 1.00 3.49 175 PRO A C 1
ATOM 1459 O O . PRO A 1 175 ? 35.710 -49.900 48.141 1.00 4.19 175 PRO A O 1
ATOM 1463 N N . GLN A 1 176 ? 35.125 -51.921 49.026 1.00 3.51 176 GLN A N 1
ATOM 1464 C CA . GLN A 1 176 ? 34.346 -51.384 50.151 1.00 3.68 176 GLN A CA 1
ATOM 1465 C C . GLN A 1 176 ? 34.641 -52.289 51.358 1.00 3.96 176 GLN A C 1
ATOM 1466 O O . GLN A 1 176 ? 34.388 -53.494 51.297 1.00 4.18 176 GLN A O 1
ATOM 1472 N N . CYS A 1 177 ? 35.176 -51.688 52.413 1.00 3.83 177 CYS A N 1
ATOM 1473 C CA . CYS A 1 177 ? 35.553 -52.441 53.608 1.00 3.84 177 CYS A CA 1
ATOM 1474 C C . CYS A 1 177 ? 34.587 -52.222 54.754 1.00 3.63 177 CYS A C 1
ATOM 1475 O O . CYS A 1 177 ? 34.052 -51.107 54.956 1.00 4.00 177 CYS A O 1
ATOM 1478 N N . PHE A 1 178 ? 34.407 -53.276 55.554 1.00 3.97 178 PHE A N 1
ATOM 1479 C CA . PHE A 1 178 ? 33.512 -53.300 56.693 1.00 4.15 178 PHE A CA 1
ATOM 1480 C C . PHE A 1 178 ? 34.173 -54.048 57.852 1.00 4.25 178 PHE A C 1
ATOM 1481 O O . PHE A 1 178 ? 34.908 -55.002 57.618 1.00 4.95 178 PHE A O 1
ATOM 1489 N N . ASN A 1 179 ? 33.883 -53.621 59.075 1.00 4.27 179 ASN A N 1
ATOM 1490 C CA . ASN A 1 179 ? 34.381 -54.344 60.254 1.00 4.33 179 ASN A CA 1
ATOM 1491 C C . ASN A 1 179 ? 33.340 -55.325 60.774 1.00 4.69 179 ASN A C 1
ATOM 1492 O O . ASN A 1 179 ? 32.214 -54.917 61.082 1.00 4.87 179 ASN A O 1
ATOM 1497 N N . ILE A 1 180 ? 33.752 -56.583 60.930 1.00 4.83 180 ILE A N 1
ATOM 1498 C CA . ILE A 1 180 ? 32.907 -57.583 61.550 1.00 4.79 180 ILE A CA 1
ATOM 1499 C C . ILE A 1 180 ? 33.638 -58.252 62.725 1.00 5.25 180 ILE A C 1
ATOM 1500 O O . ILE A 1 180 ? 34.872 -58.352 62.743 1.00 5.70 180 ILE A O 1
ATOM 1505 N N . ALA A 1 181 ? 32.842 -58.751 63.661 1.00 5.78 181 ALA A N 1
ATOM 1506 C CA . ALA A 1 181 ? 33.343 -59.545 64.794 1.00 6.35 181 ALA A CA 1
ATOM 1507 C C . ALA A 1 181 ? 32.611 -60.865 64.703 1.00 6.82 181 ALA A C 1
ATOM 1508 O O . ALA A 1 181 ? 31.390 -60.898 64.841 1.00 7.79 181 ALA A O 1
ATOM 1510 N N . VAL A 1 182 ? 33.361 -61.942 64.485 1.00 7.58 182 VAL A N 1
ATOM 1511 C CA . VAL A 1 182 ? 32.802 -63.259 64.186 1.00 7.77 182 VAL A CA 1
ATOM 1512 C C . VAL A 1 182 ? 32.913 -64.187 65.402 1.00 9.24 182 VAL A C 1
ATOM 1513 O O . VAL A 1 182 ? 34.000 -64.342 65.962 1.00 10.29 182 VAL A O 1
ATOM 1517 N N . SER A 1 183 ? 31.801 -64.836 65.748 1.00 10.73 183 SER A N 1
ATOM 1518 C CA A SER A 1 183 ? 31.827 -65.945 66.724 0.63 12.93 183 SER A CA 1
ATOM 1519 C CA B SER A 1 183 ? 31.756 -65.897 66.745 0.37 12.82 183 SER A CA 1
ATOM 1520 C C . SER A 1 183 ? 31.552 -67.224 65.982 1.00 12.79 183 SER A C 1
ATOM 1521 O O . SER A 1 183 ? 30.916 -67.231 64.941 1.00 13.61 183 SER A O 1
ATOM 1526 N N A GLY A 1 184 ? 32.002 -68.370 66.510 0.60 14.57 184 GLY A N 1
ATOM 1527 N N B GLY A 1 184 ? 32.085 -68.301 66.519 0.40 14.26 184 GLY A N 1
ATOM 1528 C CA A GLY A 1 184 ? 31.711 -69.685 65.887 0.60 15.73 184 GLY A CA 1
ATOM 1529 C CA B GLY A 1 184 ? 31.943 -69.575 65.899 0.40 14.90 184 GLY A CA 1
ATOM 1530 C C A GLY A 1 184 ? 32.479 -70.873 66.473 0.60 15.04 184 GLY A C 1
ATOM 1531 C C B GLY A 1 184 ? 32.867 -70.513 66.611 0.40 13.47 184 GLY A C 1
ATOM 1532 O O A GLY A 1 184 ? 33.309 -70.692 67.333 0.60 18.22 184 GLY A O 1
ATOM 1533 O O B GLY A 1 184 ? 33.807 -70.104 67.299 0.40 16.01 184 GLY A O 1
ATOM 1534 N N A SER A 1 185 ? 32.229 -72.075 65.938 0.60 13.18 185 SER A N 1
ATOM 1535 N N B SER A 1 185 ? 32.590 -71.784 66.416 0.40 13.70 185 SER A N 1
ATOM 1536 C CA A SER A 1 185 ? 32.810 -73.353 66.446 0.60 12.10 185 SER A CA 1
ATOM 1537 C CA B SER A 1 185 ? 33.393 -72.837 66.969 0.40 12.79 185 SER A CA 1
ATOM 1538 C C A SER A 1 185 ? 34.052 -73.823 65.747 0.60 12.69 185 SER A C 1
ATOM 1539 C C B SER A 1 185 ? 34.465 -73.403 66.033 0.40 13.29 185 SER A C 1
ATOM 1540 O O A SER A 1 185 ? 34.665 -74.838 66.152 0.60 12.92 185 SER A O 1
ATOM 1541 O O B SER A 1 185 ? 35.335 -74.128 66.563 0.40 12.53 185 SER A O 1
ATOM 1546 N N . GLY A 1 186 ? 34.459 -73.095 64.711 1.00 12.02 186 GLY A N 1
ATOM 1547 C CA . GLY A 1 186 ? 35.484 -73.607 63.839 1.00 10.97 186 GLY A CA 1
ATOM 1548 C C . GLY A 1 186 ? 36.845 -72.954 64.097 1.00 9.63 186 GLY A C 1
ATOM 1549 O O . GLY A 1 186 ? 37.007 -72.092 64.978 1.00 10.34 186 GLY A O 1
ATOM 1550 N N . SER A 1 187 ? 37.804 -73.412 63.326 1.00 9.30 187 SER A N 1
ATOM 1551 C CA A SER A 1 187 ? 39.178 -72.947 63.467 0.61 8.98 187 SER A CA 1
ATOM 1552 C CA B SER A 1 187 ? 39.196 -73.018 63.451 0.39 8.87 187 SER A CA 1
ATOM 1553 C C . SER A 1 187 ? 39.815 -72.541 62.158 1.00 8.83 187 SER A C 1
ATOM 1554 O O . SER A 1 187 ? 41.017 -72.295 62.128 1.00 10.16 187 SER A O 1
ATOM 1559 N N . LEU A 1 188 ? 39.033 -72.414 61.086 1.00 8.52 188 LEU A N 1
ATOM 1560 C CA . LEU A 1 188 ? 39.587 -72.073 59.775 1.00 9.26 188 LEU A CA 1
ATOM 1561 C C . LEU A 1 188 ? 40.247 -70.681 59.839 1.00 8.86 188 LEU A C 1
ATOM 1562 O O . LEU A 1 188 ? 39.572 -69.709 60.210 1.00 9.60 188 LEU A O 1
ATOM 1567 N N . GLN A 1 189 ? 41.495 -70.605 59.429 1.00 9.26 189 GLN A N 1
ATOM 1568 C CA . GLN A 1 189 ? 42.234 -69.337 59.427 1.00 9.92 189 GLN A CA 1
ATOM 1569 C C . GLN A 1 189 ? 43.132 -69.309 58.201 1.00 9.56 189 GLN A C 1
ATOM 1570 O O . GLN A 1 189 ? 44.303 -69.620 58.274 1.00 11.37 189 GLN A O 1
ATOM 1576 N N . PRO A 1 190 ? 42.555 -68.985 57.037 1.00 8.97 190 PRO A N 1
ATOM 1577 C CA . PRO A 1 190 ? 43.254 -69.181 55.780 1.00 9.21 190 PRO A CA 1
ATOM 1578 C C . PRO A 1 190 ? 44.376 -68.174 55.562 1.00 10.36 190 PRO A C 1
ATOM 1579 O O . PRO A 1 190 ? 44.350 -67.059 56.056 1.00 11.72 190 PRO A O 1
ATOM 1583 N N . SER A 1 191 ? 45.339 -68.598 54.768 1.00 11.99 191 SER A N 1
ATOM 1584 C CA . SER A 1 191 ? 46.448 -67.775 54.342 1.00 12.69 191 SER A CA 1
ATOM 1585 C C . SER A 1 191 ? 45.997 -66.626 53.453 1.00 9.37 191 SER A C 1
ATOM 1586 O O . SER A 1 191 ? 45.227 -66.847 52.524 1.00 10.18 191 SER A O 1
ATOM 1589 N N . GLY A 1 192 ? 46.432 -65.417 53.771 1.00 9.45 192 GLY A N 1
ATOM 1590 C CA . GLY A 1 192 ? 46.037 -64.235 52.997 1.00 7.39 192 GLY A CA 1
ATOM 1591 C C . GLY A 1 192 ? 47.165 -63.557 52.258 1.00 7.77 192 GLY A C 1
ATOM 1592 O O . GLY A 1 192 ? 48.322 -63.958 52.334 1.00 10.06 192 GLY A O 1
ATOM 1593 N N . VAL A 1 193 ? 46.775 -62.527 51.496 1.00 6.17 193 VAL A N 1
ATOM 1594 C CA . VAL A 1 193 ? 47.646 -61.745 50.649 1.00 5.95 193 VAL A CA 1
ATOM 1595 C C . VAL A 1 193 ? 47.474 -60.279 51.031 1.00 5.22 193 VAL A C 1
ATOM 1596 O O . VAL A 1 193 ? 46.329 -59.781 51.172 1.00 5.44 193 VAL A O 1
ATOM 1600 N N . LEU A 1 194 ? 48.556 -59.531 51.169 1.00 5.51 194 LEU A N 1
ATOM 1601 C CA . LEU A 1 194 ? 48.449 -58.100 51.432 1.00 5.37 194 LEU A CA 1
ATOM 1602 C C . LEU A 1 194 ? 47.629 -57.420 50.337 1.00 4.90 194 LEU A C 1
ATOM 1603 O O . LEU A 1 194 ? 47.753 -57.747 49.157 1.00 4.82 194 LEU A O 1
ATOM 1608 N N . GLY A 1 195 ? 46.848 -56.417 50.727 1.00 4.77 195 GLY A N 1
ATOM 1609 C CA . GLY A 1 195 ? 46.049 -55.697 49.734 1.00 4.89 195 GLY A CA 1
ATOM 1610 C C . GLY A 1 195 ? 46.820 -55.189 48.550 1.00 4.53 195 GLY A C 1
ATOM 1611 O O . GLY A 1 195 ? 46.336 -55.327 47.413 1.00 4.96 195 GLY A O 1
ATOM 1612 N N . THR A 1 196 ? 48.025 -54.645 48.769 1.00 4.79 196 THR A N 1
ATOM 1613 C CA . THR A 1 196 ? 48.800 -54.095 47.657 1.00 4.86 196 THR A CA 1
ATOM 1614 C C . THR A 1 196 ? 49.539 -55.162 46.829 1.00 5.00 196 THR A C 1
ATOM 1615 O O . THR A 1 196 ? 50.220 -54.795 45.867 1.00 5.95 196 THR A O 1
ATOM 1619 N N . ASP A 1 197 ? 49.367 -56.426 47.202 1.00 5.16 197 ASP A N 1
ATOM 1620 C CA . ASP A 1 197 ? 49.868 -57.547 46.409 1.00 5.39 197 ASP A CA 1
ATOM 1621 C C . ASP A 1 197 ? 48.748 -58.297 45.707 1.00 5.36 197 ASP A C 1
ATOM 1622 O O . ASP A 1 197 ? 49.040 -59.229 44.955 1.00 6.69 197 ASP A O 1
ATOM 1627 N N . LEU A 1 198 ? 47.482 -57.901 45.863 1.00 4.71 198 LEU A N 1
ATOM 1628 C CA . LEU A 1 198 ? 46.398 -58.663 45.258 1.00 4.89 198 LEU A CA 1
ATOM 1629 C C . LEU A 1 198 ? 46.463 -58.644 43.732 1.00 4.75 198 LEU A C 1
ATOM 1630 O O . LEU A 1 198 ? 46.303 -59.679 43.097 1.00 5.64 198 LEU A O 1
ATOM 1635 N N . TYR A 1 199 ? 46.622 -57.460 43.136 1.00 4.67 199 TYR A N 1
ATOM 1636 C CA . TYR A 1 199 ? 46.372 -57.255 41.708 1.00 4.60 199 TYR A CA 1
ATOM 1637 C C . TYR A 1 199 ? 47.542 -56.527 41.042 1.00 4.70 199 TYR A C 1
ATOM 1638 O O . TYR A 1 199 ? 48.192 -55.694 41.656 1.00 5.25 199 TYR A O 1
ATOM 1647 N N . HIS A 1 200 ? 47.726 -56.843 39.769 1.00 4.93 200 HIS A N 1
ATOM 1648 C CA . HIS A 1 200 ? 48.684 -56.155 38.944 1.00 5.27 200 HIS A CA 1
ATOM 1649 C C . HIS A 1 200 ? 48.041 -55.706 37.642 1.00 5.35 200 HIS A C 1
ATOM 1650 O O . HIS A 1 200 ? 47.128 -56.365 37.135 1.00 5.30 200 HIS A O 1
ATOM 1657 N N . ALA A 1 201 ? 48.554 -54.627 37.080 1.00 5.66 201 ALA A N 1
ATOM 1658 C CA . ALA A 1 201 ? 47.974 -53.981 35.916 1.00 5.91 201 ALA A CA 1
ATOM 1659 C C . ALA A 1 201 ? 48.003 -54.849 34.666 1.00 5.84 201 ALA A C 1
ATOM 1660 O O . ALA A 1 201 ? 47.250 -54.574 33.727 1.00 7.63 201 ALA A O 1
ATOM 1662 N N . THR A 1 202 ? 48.852 -55.863 34.622 1.00 5.84 202 THR A N 1
ATOM 1663 C CA . THR A 1 202 ? 48.932 -56.778 33.479 1.00 6.86 202 THR A CA 1
ATOM 1664 C C . THR A 1 202 ? 48.219 -58.109 33.740 1.00 6.08 202 THR A C 1
ATOM 1665 O O . THR A 1 202 ? 48.313 -59.006 32.892 1.00 7.24 202 THR A O 1
ATOM 1669 N N . ASP A 1 203 ? 47.543 -58.285 34.865 1.00 5.55 203 ASP A N 1
ATOM 1670 C CA . ASP A 1 203 ? 46.899 -59.568 35.123 1.00 5.47 203 ASP A CA 1
ATOM 1671 C C . ASP A 1 203 ? 45.885 -59.868 34.034 1.00 5.52 203 ASP A C 1
ATOM 1672 O O . ASP A 1 203 ? 45.249 -58.963 33.468 1.00 5.42 203 ASP A O 1
ATOM 1677 N N . PRO A 1 204 ? 45.665 -61.159 33.734 1.00 5.82 204 PRO A N 1
ATOM 1678 C CA . PRO A 1 204 ? 44.766 -61.513 32.614 1.00 6.37 204 PRO A CA 1
ATOM 1679 C C . PRO A 1 204 ? 43.318 -61.117 32.810 1.00 5.99 204 PRO A C 1
ATOM 1680 O O . PRO A 1 204 ? 42.609 -60.963 31.808 1.00 6.81 204 PRO A O 1
ATOM 1684 N N . GLY A 1 205 ? 42.883 -60.942 34.045 1.00 5.64 205 GLY A N 1
ATOM 1685 C CA . GLY A 1 205 ? 41.536 -60.457 34.315 1.00 5.50 205 GLY A CA 1
ATOM 1686 C C . GLY A 1 205 ? 41.434 -58.963 34.574 1.00 4.87 205 GLY A C 1
ATOM 1687 O O . GLY A 1 205 ? 40.372 -58.451 34.906 1.00 5.69 205 GLY A O 1
ATOM 1688 N N . VAL A 1 206 ? 42.551 -58.257 34.405 1.00 5.01 206 VAL A N 1
ATOM 1689 C CA . VAL A 1 206 ? 42.650 -56.791 34.573 1.00 5.00 206 VAL A CA 1
ATOM 1690 C C . VAL A 1 206 ? 42.815 -56.101 33.223 1.00 4.73 206 VAL A C 1
ATOM 1691 O O . VAL A 1 206 ? 42.113 -55.143 32.946 1.00 5.23 206 VAL A O 1
ATOM 1695 N N . LEU A 1 207 ? 43.767 -56.587 32.430 1.00 5.10 207 LEU A N 1
ATOM 1696 C CA . LEU A 1 207 ? 44.035 -56.038 31.096 1.00 5.23 207 LEU A CA 1
ATOM 1697 C C . LEU A 1 207 ? 43.397 -57.035 30.125 1.00 5.44 207 LEU A C 1
ATOM 1698 O O . LEU A 1 207 ? 43.979 -58.084 29.821 1.00 6.55 207 LEU A O 1
ATOM 1703 N N . ILE A 1 208 ? 42.196 -56.720 29.695 1.00 5.38 208 ILE A N 1
ATOM 1704 C CA . ILE A 1 208 ? 41.338 -57.659 29.025 1.00 5.92 208 ILE A CA 1
ATOM 1705 C C . ILE A 1 208 ? 40.318 -56.924 28.185 1.00 5.72 208 ILE A C 1
ATOM 1706 O O . ILE A 1 208 ? 39.674 -55.990 28.681 1.00 5.92 208 ILE A O 1
ATOM 1711 N N . ASN A 1 209 ? 40.111 -57.417 26.970 1.00 6.11 209 ASN A N 1
ATOM 1712 C CA . ASN A 1 209 ? 39.032 -56.961 26.110 1.00 6.18 209 ASN A CA 1
ATOM 1713 C C . ASN A 1 209 ? 37.872 -57.915 26.262 1.00 6.19 209 ASN A C 1
ATOM 1714 O O . ASN A 1 209 ? 37.976 -59.088 25.870 1.00 8.05 209 ASN A O 1
ATOM 1719 N N . ILE A 1 210 ? 36.769 -57.439 26.844 1.00 5.80 210 ILE A N 1
ATOM 1720 C CA . ILE A 1 210 ? 35.585 -58.285 26.984 1.00 6.37 210 ILE A CA 1
ATOM 1721 C C . ILE A 1 210 ? 34.683 -58.225 25.723 1.00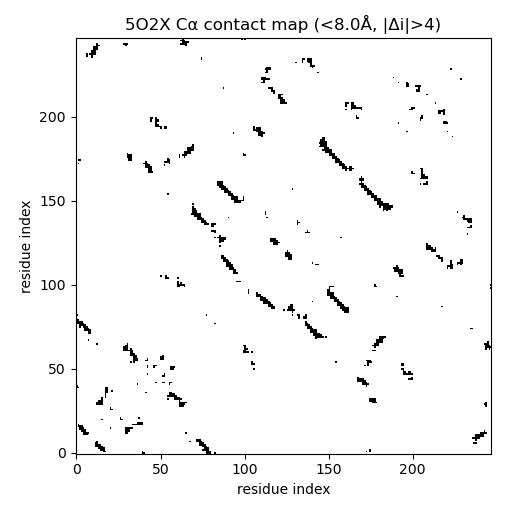 6.59 210 ILE A C 1
ATOM 1722 O O . ILE A 1 210 ? 33.736 -58.979 25.633 1.00 7.92 210 ILE A O 1
ATOM 1727 N N . TYR A 1 211 ? 35.039 -57.354 24.761 1.00 7.00 211 TYR A N 1
ATOM 1728 C CA . TYR A 1 211 ? 34.225 -57.131 23.545 1.00 7.59 211 TYR A CA 1
ATOM 1729 C C . TYR A 1 211 ? 34.720 -58.013 22.409 1.00 7.90 211 TYR A C 1
ATOM 1730 O O . TYR A 1 211 ? 35.070 -57.571 21.317 1.00 9.47 211 TYR A O 1
ATOM 1739 N N . THR A 1 212 ? 34.753 -59.297 22.719 1.00 8.74 212 THR A N 1
ATOM 1740 C CA . THR A 1 212 ? 35.220 -60.330 21.827 1.00 8.93 212 THR A CA 1
ATOM 1741 C C . THR A 1 212 ? 34.481 -61.588 22.236 1.00 9.08 212 THR A C 1
ATOM 1742 O O . THR A 1 212 ? 34.040 -61.743 23.370 1.00 9.77 212 THR A O 1
ATOM 1746 N N . SER A 1 213 ? 34.330 -62.534 21.290 1.00 9.66 213 SER A N 1
ATOM 1747 C CA . SER A 1 213 ? 33.662 -63.802 21.607 1.00 10.51 213 SER A CA 1
ATOM 1748 C C . SER A 1 213 ? 34.250 -64.856 20.645 1.00 11.14 213 SER A C 1
ATOM 1749 O O . SER A 1 213 ? 34.408 -64.585 19.472 1.00 12.43 213 SER A O 1
ATOM 1752 N N . PRO A 1 214 ? 34.585 -66.061 21.153 1.00 11.89 214 PRO A N 1
ATOM 1753 C CA . PRO A 1 214 ? 34.414 -66.541 22.505 1.00 11.98 214 PRO A CA 1
ATOM 1754 C C . PRO A 1 214 ? 35.362 -65.856 23.511 1.00 10.30 214 PRO A C 1
ATOM 1755 O O . PRO A 1 214 ? 36.339 -65.232 23.117 1.00 11.32 214 PRO A O 1
ATOM 1759 N N . LEU A 1 215 ? 35.043 -65.949 24.783 1.00 10.58 215 LEU A N 1
ATOM 1760 C CA . LEU A 1 215 ? 35.739 -65.235 25.822 1.00 9.83 215 LEU A CA 1
ATOM 1761 C C . LEU A 1 215 ? 35.854 -66.139 27.038 1.00 9.14 215 LEU A C 1
ATOM 1762 O O . LEU A 1 215 ? 34.900 -66.774 27.458 1.00 10.58 215 LEU A O 1
ATOM 1767 N N . ASN A 1 216 ? 37.035 -66.140 27.650 1.00 10.04 216 ASN A N 1
ATOM 1768 C CA . ASN A 1 216 ? 37.273 -66.745 28.938 1.00 11.04 216 ASN A CA 1
ATOM 1769 C C . ASN A 1 216 ? 37.772 -65.675 29.922 1.00 9.73 216 ASN A C 1
ATOM 1770 O O . ASN A 1 216 ? 38.244 -64.611 29.502 1.00 12.78 216 ASN A O 1
ATOM 1775 N N . TYR A 1 217 ? 37.657 -65.964 31.226 1.00 8.47 217 TYR A N 1
ATOM 1776 C CA . TYR A 1 217 ? 37.991 -64.957 32.240 1.00 7.29 217 TYR A CA 1
ATOM 1777 C C . TYR A 1 217 ? 38.605 -65.548 33.475 1.00 7.60 217 TYR A C 1
ATOM 1778 O O . TYR A 1 217 ? 37.968 -66.385 34.104 1.00 10.73 217 TYR A O 1
ATOM 1787 N N . ILE A 1 218 ? 39.798 -65.061 33.861 1.00 6.54 218 ILE A N 1
ATOM 1788 C CA . ILE A 1 218 ? 40.480 -65.442 35.104 1.00 6.76 218 ILE A CA 1
ATOM 1789 C C . ILE A 1 218 ? 40.271 -64.317 36.110 1.00 5.73 218 ILE A C 1
ATOM 1790 O O . ILE A 1 218 ? 40.843 -63.234 35.938 1.00 5.78 218 ILE A O 1
ATOM 1795 N N . ILE A 1 219 ? 39.502 -64.565 37.144 1.00 6.16 219 ILE A N 1
ATOM 1796 C CA . ILE A 1 219 ? 39.244 -63.541 38.134 1.00 5.96 219 ILE A CA 1
ATOM 1797 C C . ILE A 1 219 ? 40.567 -63.198 38.807 1.00 5.69 219 ILE A C 1
ATOM 1798 O O . ILE A 1 219 ? 41.287 -64.101 39.223 1.00 6.27 219 ILE A O 1
ATOM 1803 N N . PRO A 1 220 ? 40.918 -61.913 38.957 1.00 5.92 220 PRO A N 1
ATOM 1804 C CA A PRO A 1 220 ? 42.127 -61.517 39.613 0.74 6.39 220 PRO A CA 1
ATOM 1805 C CA B PRO A 1 220 ? 42.200 -61.682 39.577 0.26 5.69 220 PRO A CA 1
ATOM 1806 C C . PRO A 1 220 ? 42.164 -61.890 41.088 1.00 5.41 220 PRO A C 1
ATOM 1807 O O . PRO A 1 220 ? 41.131 -62.100 41.725 1.00 5.93 220 PRO A O 1
ATOM 1814 N N . GLY A 1 221 ? 43.373 -61.923 41.616 1.00 5.33 221 GLY A N 1
ATOM 1815 C CA . GLY A 1 221 ? 43.595 -62.182 43.029 1.00 5.75 221 GLY A CA 1
ATOM 1816 C C . GLY A 1 221 ? 43.808 -63.655 43.335 1.00 5.63 221 GLY A C 1
ATOM 1817 O O . GLY A 1 221 ? 43.874 -64.513 42.449 1.00 6.76 221 GLY A O 1
ATOM 1818 N N . PRO A 1 222 ? 43.937 -63.986 44.624 1.00 5.72 222 PRO A N 1
ATOM 1819 C CA . PRO A 1 222 ? 44.205 -65.357 45.042 1.00 6.13 222 PRO A CA 1
ATOM 1820 C C . PRO A 1 222 ? 42.977 -66.240 44.887 1.00 6.19 222 PRO A C 1
ATOM 1821 O O . PRO A 1 222 ? 41.856 -65.785 44.685 1.00 6.92 222 PRO A O 1
ATOM 1825 N N . THR A 1 223 ? 43.196 -67.542 45.015 1.00 7.69 223 THR A N 1
ATOM 1826 C CA . THR A 1 223 ? 42.125 -68.517 44.991 1.00 7.93 223 THR A CA 1
ATOM 1827 C C . THR A 1 223 ? 41.089 -68.312 46.088 1.00 6.06 223 THR A C 1
ATOM 1828 O O . THR A 1 223 ? 41.449 -67.920 47.201 1.00 5.97 223 THR A O 1
ATOM 1832 N N . VAL A 1 224 ? 39.839 -68.626 45.797 1.00 6.06 224 VAL A N 1
ATOM 1833 C CA . VAL A 1 224 ? 38.857 -68.803 46.841 1.00 5.30 224 VAL A CA 1
ATOM 1834 C C . VAL A 1 224 ? 39.320 -69.965 47.750 1.00 5.53 224 VAL A C 1
ATOM 1835 O O . VAL A 1 224 ? 39.752 -71.003 47.262 1.00 6.78 224 VAL A O 1
ATOM 1839 N N . VAL A 1 225 ? 39.220 -69.747 49.045 1.00 5.46 225 VAL A N 1
ATOM 1840 C CA . VAL A 1 225 ? 39.661 -70.768 50.023 1.00 5.98 225 VAL A CA 1
ATOM 1841 C C . VAL A 1 225 ? 38.981 -72.104 49.688 1.00 5.86 225 VAL A C 1
ATOM 1842 O O . VAL A 1 225 ? 37.787 -72.184 49.411 1.00 6.02 225 VAL A O 1
ATOM 1846 N N . SER A 1 226 ? 39.791 -73.178 49.757 1.00 6.36 226 SER A N 1
ATOM 1847 C CA . SER A 1 226 ? 39.254 -74.491 49.491 1.00 6.79 226 SER A CA 1
ATOM 1848 C C . SER A 1 226 ? 38.092 -74.825 50.432 1.00 6.62 226 SER A C 1
ATOM 1849 O O . SER A 1 226 ? 38.130 -74.574 51.609 1.00 8.02 226 SER A O 1
ATOM 1852 N N . GLY A 1 227 ? 37.075 -75.454 49.865 1.00 7.83 227 GLY A N 1
ATOM 1853 C CA . GLY A 1 227 ? 35.908 -75.895 50.604 1.00 8.45 227 GLY A CA 1
ATOM 1854 C C . GLY A 1 227 ? 34.765 -74.903 50.616 1.00 8.65 227 GLY A C 1
ATOM 1855 O O . GLY A 1 227 ? 33.677 -75.242 51.080 1.00 11.57 227 GLY A O 1
ATOM 1856 N N . LEU A 1 228 ? 34.995 -73.684 50.120 1.00 7.30 228 LEU A N 1
ATOM 1857 C CA . LEU A 1 228 ? 33.930 -72.688 50.030 1.00 7.48 228 LEU A CA 1
ATOM 1858 C C . LEU A 1 228 ? 33.358 -72.688 48.610 1.00 7.66 228 LEU A C 1
ATOM 1859 O O . LE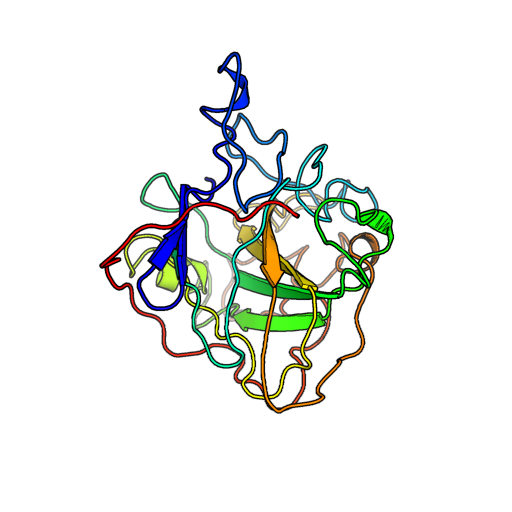U A 1 228 ? 34.116 -72.768 47.648 1.00 9.00 228 LEU A O 1
ATOM 1864 N N . PRO A 1 229 ? 32.056 -72.546 48.480 1.00 8.14 229 PRO A N 1
ATOM 1865 C CA . PRO A 1 229 ? 31.494 -72.334 47.145 1.00 8.75 229 PRO A CA 1
ATOM 1866 C C . PRO A 1 229 ? 31.984 -70.988 46.606 1.00 7.20 229 PRO A C 1
ATOM 1867 O O . PRO A 1 229 ? 32.086 -70.042 47.380 1.00 7.56 229 PRO A O 1
ATOM 1871 N N . THR A 1 230 ? 32.204 -70.881 45.319 1.00 6.40 230 THR A N 1
ATOM 1872 C CA . THR A 1 230 ? 32.679 -69.580 44.818 1.00 6.16 230 THR A CA 1
ATOM 1873 C C . THR A 1 230 ? 31.592 -68.519 44.833 1.00 5.75 230 THR A C 1
ATOM 1874 O O . THR A 1 230 ? 31.909 -67.328 44.754 1.00 5.78 230 THR A O 1
ATOM 1878 N N . SER A 1 231 ? 30.334 -68.931 44.968 1.00 5.35 231 SER A N 1
ATOM 1879 C CA . SER A 1 231 ? 29.273 -68.034 45.372 1.00 4.88 231 SER A CA 1
ATOM 1880 C C . SER A 1 231 ? 28.197 -68.864 46.039 1.00 5.28 231 SER A C 1
ATOM 1881 O O . SER A 1 231 ? 28.027 -70.047 45.684 1.00 6.04 231 SER A O 1
ATOM 1884 N N . VAL A 1 232 ? 27.481 -68.238 46.952 1.00 5.25 232 VAL A N 1
ATOM 1885 C CA . VAL A 1 232 ? 26.250 -68.832 47.468 1.00 5.81 232 VAL A CA 1
ATOM 1886 C C . VAL A 1 232 ? 25.055 -68.279 46.684 1.00 5.23 232 VAL A C 1
ATOM 1887 O O . VAL A 1 232 ? 25.182 -67.323 45.907 1.00 5.12 232 VAL A O 1
ATOM 1891 N N . ALA A 1 233 ? 23.909 -68.921 46.826 1.00 6.30 233 ALA A N 1
ATOM 1892 C CA . ALA A 1 233 ? 22.761 -68.554 46.014 1.00 6.62 233 ALA A CA 1
ATOM 1893 C C . ALA A 1 233 ? 22.418 -67.066 46.227 1.00 6.10 233 ALA A C 1
ATOM 1894 O O . ALA A 1 233 ? 22.196 -66.604 47.349 1.00 7.31 233 ALA A O 1
ATOM 1896 N N . GLN A 1 234 ? 22.369 -66.340 45.116 1.00 5.55 234 GLN A N 1
ATOM 1897 C CA . GLN A 1 234 ? 22.050 -64.910 45.122 1.00 5.43 234 GLN A CA 1
ATOM 1898 C C . GLN A 1 234 ? 20.543 -64.678 45.161 1.00 6.32 234 GLN A C 1
ATOM 1899 O O . GLN A 1 234 ? 19.768 -65.486 44.695 1.00 9.13 234 GLN A O 1
ATOM 1905 N N . GLY A 1 235 ? 20.156 -63.535 45.693 1.00 5.84 235 GLY A N 1
ATOM 1906 C CA . GLY A 1 235 ? 18.772 -63.120 45.796 1.00 6.02 235 GLY A CA 1
ATOM 1907 C C . GLY A 1 235 ? 18.634 -62.138 46.930 1.00 5.48 235 GLY A C 1
ATOM 1908 O O . GLY A 1 235 ? 19.155 -62.333 48.010 1.00 6.12 235 GLY A O 1
ATOM 1909 N N . SER A 1 236 ? 17.930 -61.038 46.661 1.00 5.48 236 SER A N 1
ATOM 1910 C CA . SER A 1 236 ? 17.786 -59.974 47.655 1.00 5.31 236 SER A CA 1
ATOM 1911 C C . SER A 1 236 ? 16.780 -60.383 48.707 1.00 6.09 236 SER A C 1
ATOM 1912 O O . SER A 1 236 ? 15.829 -61.105 48.440 1.00 8.04 236 SER A O 1
ATOM 1915 N N . SER A 1 237 ? 16.978 -59.891 49.922 1.00 6.70 237 SER A N 1
ATOM 1916 C CA . SER A 1 237 ? 15.962 -60.022 50.960 1.00 6.88 237 SER A CA 1
ATOM 1917 C C . SER A 1 237 ? 15.942 -58.735 51.755 1.00 6.07 237 SER A C 1
ATOM 1918 O O . SER A 1 237 ? 16.921 -57.989 51.810 1.00 6.83 237 SER A O 1
ATOM 1921 N N . ALA A 1 238 ? 14.779 -58.480 52.344 1.00 7.03 238 ALA A N 1
ATOM 1922 C CA . ALA A 1 238 ? 14.546 -57.270 53.105 1.00 7.36 238 ALA A CA 1
ATOM 1923 C C . ALA A 1 238 ? 15.110 -57.404 54.511 1.00 7.28 238 ALA A C 1
ATOM 1924 O O . ALA A 1 238 ? 15.143 -58.498 55.077 1.00 9.91 238 ALA A O 1
ATOM 1926 N N . ALA A 1 239 ? 15.507 -56.297 55.107 1.00 7.49 239 ALA A N 1
ATOM 1927 C CA . ALA A 1 239 ? 15.800 -56.283 56.512 1.00 7.52 239 ALA A CA 1
ATOM 1928 C C . ALA A 1 239 ? 14.532 -56.353 57.318 1.00 7.66 239 ALA A C 1
ATOM 1929 O O . ALA A 1 239 ? 13.459 -55.890 56.884 1.00 8.74 239 ALA A O 1
ATOM 1931 N N A THR A 1 240 ? 14.607 -56.949 58.503 0.37 7.58 240 THR A N 1
ATOM 1932 N N B THR A 1 240 ? 14.646 -56.917 58.503 0.63 7.78 240 THR A N 1
ATOM 1933 C CA A THR A 1 240 ? 13.506 -56.865 59.469 0.37 7.79 240 THR A CA 1
ATOM 1934 C CA B THR A 1 240 ? 13.546 -56.959 59.441 0.63 8.74 240 THR A CA 1
ATOM 1935 C C A THR A 1 240 ? 13.811 -56.009 60.670 0.37 7.62 240 THR A C 1
ATOM 1936 C C B THR A 1 240 ? 13.865 -56.235 60.759 0.63 8.30 240 THR A C 1
ATOM 1937 O O A THR A 1 240 ? 12.878 -55.643 61.374 0.37 7.24 240 THR A O 1
ATOM 1938 O O B THR A 1 240 ? 12.990 -56.187 61.632 0.63 8.77 240 THR A O 1
ATOM 1945 N N . ALA A 1 241 ? 15.084 -55.683 60.889 1.00 7.58 241 ALA A N 1
ATOM 1946 C CA . ALA A 1 241 ? 15.472 -54.919 62.063 1.00 8.12 241 ALA A CA 1
ATOM 1947 C C . ALA A 1 241 ? 16.707 -54.132 61.667 1.00 7.27 241 ALA A C 1
ATOM 1948 O O . ALA A 1 241 ? 17.299 -54.398 60.642 1.00 7.33 241 ALA A O 1
ATOM 1950 N N . THR A 1 242 ? 17.069 -53.200 62.538 1.00 8.08 242 THR A N 1
ATOM 1951 C CA . THR A 1 242 ? 18.218 -52.332 62.330 1.00 8.10 242 THR A CA 1
ATOM 1952 C C . THR A 1 242 ? 19.107 -52.364 63.562 1.00 7.62 242 THR A C 1
ATOM 1953 O O . THR A 1 242 ? 18.617 -52.542 64.683 1.00 9.18 242 THR A O 1
ATOM 1957 N N . ALA A 1 243 ? 20.397 -52.255 63.319 1.00 7.22 243 ALA A N 1
ATOM 1958 C CA . ALA A 1 243 ? 21.379 -52.161 64.379 1.00 7.04 243 ALA A CA 1
ATOM 1959 C C . ALA A 1 243 ? 22.368 -51.081 64.045 1.00 6.92 243 ALA A C 1
ATOM 1960 O O . ALA A 1 243 ? 22.466 -50.609 62.924 1.00 8.75 243 ALA A O 1
ATOM 1962 N N . SER A 1 244 ? 23.179 -50.708 65.031 1.00 8.26 244 SER A N 1
ATOM 1963 C CA . SER A 1 244 ? 24.229 -49.753 64.877 1.00 7.67 244 SER A CA 1
ATOM 1964 C C . SER A 1 244 ? 25.566 -50.415 65.058 1.00 5.96 244 SER A C 1
ATOM 1965 O O . SER A 1 244 ? 25.704 -51.430 65.747 1.00 6.54 244 SER A O 1
ATOM 1968 N N . ALA A 1 245 ? 26.577 -49.820 64.448 1.00 5.80 245 ALA A N 1
ATOM 1969 C CA . ALA A 1 245 ? 27.944 -50.282 64.618 1.00 5.68 245 ALA A CA 1
ATOM 1970 C C . ALA A 1 245 ? 28.321 -50.233 66.113 1.00 5.56 245 ALA A C 1
ATOM 1971 O O . ALA A 1 245 ? 28.142 -49.198 66.761 1.00 6.68 245 ALA A O 1
ATOM 1973 N N . THR A 1 246 ? 28.847 -51.343 66.621 1.00 5.10 246 THR A N 1
ATOM 1974 C CA . THR A 1 246 ? 29.200 -51.468 68.023 1.00 5.52 246 THR A CA 1
ATOM 1975 C C . THR A 1 246 ? 30.623 -50.955 68.212 1.00 5.47 246 THR A C 1
ATOM 1976 O O . THR A 1 246 ? 31.535 -51.373 67.505 1.00 5.86 246 THR A O 1
ATOM 1980 N N . VAL A 1 247 ? 30.791 -50.040 69.183 1.00 6.19 247 VAL A N 1
ATOM 1981 C CA . VAL A 1 247 ? 32.096 -49.474 69.443 1.00 7.74 247 VAL A CA 1
ATOM 1982 C C . VAL A 1 247 ? 32.817 -50.329 70.480 1.00 10.15 247 VAL A C 1
ATOM 1983 O O . VAL A 1 247 ? 32.192 -50.844 71.384 1.00 14.72 247 VAL A O 1
ATOM 1987 N N . PRO A 1 248 ? 34.110 -50.515 70.341 1.00 11.20 248 PRO A N 1
ATOM 1988 C CA . PRO A 1 248 ? 34.869 -51.086 71.438 1.00 15.50 248 PRO A CA 1
ATOM 1989 C C . PRO A 1 248 ? 34.760 -50.210 72.706 1.00 18.11 248 PRO A C 1
ATOM 1990 O O . PRO A 1 248 ? 34.806 -48.969 72.563 1.00 24.89 248 PRO A O 1
#